Protein AF-A0AAD3DAV4-F1 (afdb_monomer)

Radius of gyration: 18.19 Å; Cα contacts (8 Å, |Δi|>4): 433; chains: 1; bounding box: 49×40×43 Å

InterPro domains:
  IPR039633 Plastid-lipid-associated protein [PTHR31906] (8-216)

Sequence (227 aa):
MDEFTSYKEELLQTIQSSKPSLNTVTSLVNQLEQQAELVGVGQASSSSGLLNGTWECIYAPQDLTRCSPFFWAFARAVDQSKEIYDITDSIPAPLKEIGPALQDIDLEKKTLVSKVKVATFGLATRCDILREEGLDRLRLKVSSTKPEESTVLKKLGPLGDLLDEQILKPFPSGEALEQVREGSSEVIMCTTFCDESLRISRNADAFNEVFVWVRKDFGENSMSMEF

Structure (mmCIF, N/CA/C/O backbone):
data_AF-A0AAD3DAV4-F1
#
_entry.id   AF-A0AAD3DAV4-F1
#
loop_
_atom_site.group_PDB
_atom_site.id
_atom_site.type_symbol
_atom_site.label_atom_id
_atom_site.label_alt_id
_atom_site.label_comp_id
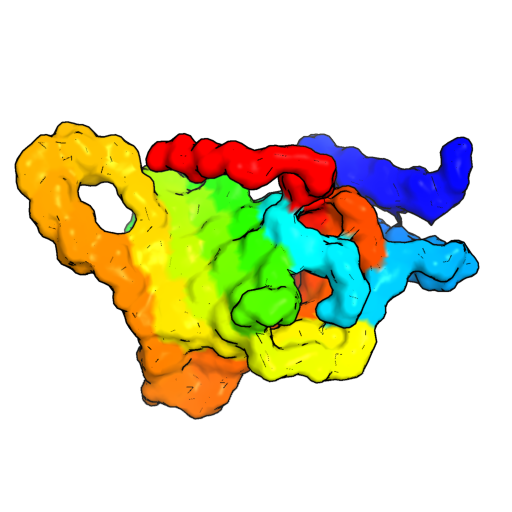_atom_site.label_asym_id
_atom_site.label_entity_id
_atom_site.label_seq_id
_atom_site.pdbx_PDB_ins_code
_atom_site.Cartn_x
_atom_site.Cartn_y
_atom_site.Cartn_z
_atom_site.occupancy
_atom_site.B_iso_or_equiv
_atom_site.auth_seq_id
_atom_site.auth_comp_id
_atom_site.auth_asym_id
_atom_site.auth_atom_id
_atom_site.pdbx_PDB_model_num
ATOM 1 N N . MET A 1 1 ? -17.049 8.010 24.482 1.00 56.09 1 MET A N 1
ATOM 2 C CA . MET A 1 1 ? -16.210 7.469 23.403 1.00 56.09 1 MET A CA 1
ATOM 3 C C . MET A 1 1 ? -16.846 6.151 23.029 1.00 56.09 1 MET A C 1
ATOM 5 O O . MET A 1 1 ? -17.095 5.368 23.940 1.00 56.09 1 MET A O 1
ATOM 9 N N . ASP A 1 2 ? -17.280 5.988 21.781 1.00 81.06 2 ASP A N 1
ATOM 10 C CA . ASP A 1 2 ? -17.808 4.692 21.356 1.00 81.06 2 ASP A CA 1
ATOM 11 C C . ASP A 1 2 ? -16.670 3.656 21.316 1.00 81.06 2 ASP A C 1
ATOM 13 O O . ASP A 1 2 ? -15.489 3.999 21.225 1.00 81.06 2 ASP A O 1
ATOM 17 N N . GLU A 1 3 ? -17.028 2.387 21.493 1.00 82.81 3 GLU A N 1
ATOM 18 C CA . GLU A 1 3 ? -16.082 1.270 21.597 1.00 82.81 3 GLU A CA 1
ATOM 19 C C . GLU A 1 3 ? -15.222 1.137 20.326 1.00 82.81 3 GLU A C 1
ATOM 21 O O . GLU A 1 3 ? -14.020 0.900 20.407 1.00 82.81 3 GLU A O 1
ATOM 26 N N . PHE A 1 4 ? -15.807 1.422 19.159 1.00 84.69 4 PHE A N 1
ATOM 27 C CA . PHE A 1 4 ? -15.121 1.476 17.867 1.00 84.69 4 PHE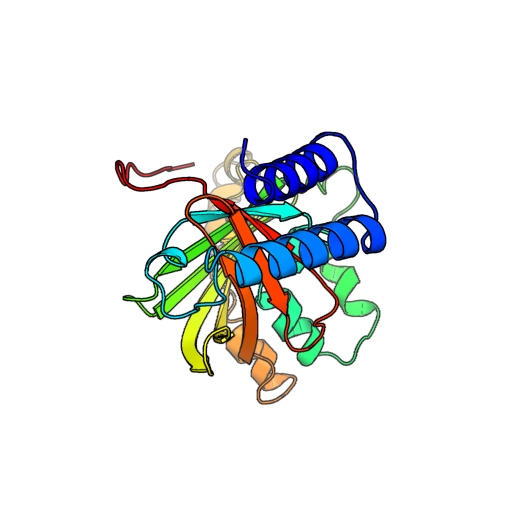 A CA 1
ATOM 28 C C . PHE A 1 4 ? -13.969 2.499 17.834 1.00 84.69 4 PHE A C 1
ATOM 30 O O . PHE A 1 4 ? -12.852 2.162 17.433 1.00 84.69 4 PHE A O 1
ATOM 37 N N . THR A 1 5 ? -14.206 3.731 18.296 1.00 87.50 5 THR A N 1
ATOM 38 C CA . THR A 1 5 ? -13.180 4.784 18.351 1.00 87.50 5 THR A CA 1
ATOM 39 C C . THR A 1 5 ? -12.018 4.367 19.249 1.00 87.50 5 THR A C 1
ATOM 41 O O . THR A 1 5 ? -10.864 4.602 18.895 1.00 87.50 5 THR A O 1
ATOM 44 N N . SER A 1 6 ? -12.298 3.666 20.353 1.00 91.56 6 SER A N 1
ATOM 45 C CA . SER A 1 6 ? -11.259 3.161 21.258 1.00 91.56 6 SER A CA 1
ATOM 46 C C . SER A 1 6 ? -10.299 2.190 20.560 1.00 91.56 6 SER A C 1
ATOM 48 O O . SER A 1 6 ? -9.089 2.319 20.726 1.00 91.56 6 SER A O 1
ATOM 50 N N . TYR A 1 7 ? -10.800 1.251 19.748 1.00 92.81 7 TYR A N 1
ATOM 51 C CA . TYR A 1 7 ? -9.943 0.304 19.016 1.00 92.81 7 TYR A CA 1
ATOM 52 C C . TYR A 1 7 ? -9.076 0.991 17.959 1.00 92.81 7 TYR A C 1
ATOM 54 O O . TYR A 1 7 ? -7.910 0.638 17.763 1.00 92.81 7 TYR A O 1
ATOM 62 N N . LYS A 1 8 ? -9.633 1.999 17.281 1.00 93.19 8 LYS A N 1
ATOM 63 C CA . LYS A 1 8 ? -8.898 2.812 16.310 1.00 93.19 8 LYS A CA 1
ATOM 64 C C . LYS A 1 8 ? -7.777 3.605 16.982 1.00 93.19 8 LYS A C 1
ATOM 66 O O . LYS A 1 8 ? -6.647 3.596 16.494 1.00 93.19 8 LYS A O 1
ATOM 71 N N . GLU A 1 9 ? -8.075 4.266 18.097 1.00 93.94 9 GLU A N 1
ATOM 72 C CA . GLU A 1 9 ? -7.089 5.013 18.883 1.00 93.94 9 GLU A CA 1
ATOM 73 C C . GLU A 1 9 ? -5.997 4.091 19.438 1.00 93.94 9 GLU A C 1
ATOM 75 O O . GLU A 1 9 ? -4.817 4.414 19.309 1.00 93.94 9 GLU A O 1
ATOM 80 N N . GLU A 1 10 ? -6.357 2.915 19.960 1.00 95.25 10 GLU A N 1
ATOM 81 C CA . GLU A 1 10 ? -5.403 1.923 20.465 1.00 95.25 10 GLU A CA 1
ATOM 82 C C . GLU A 1 10 ? -4.446 1.432 19.369 1.00 95.25 10 GLU A C 1
ATOM 84 O O . GLU A 1 10 ? -3.229 1.377 19.584 1.00 95.25 10 GLU A O 1
ATOM 89 N N . LEU A 1 11 ? -4.961 1.127 18.171 1.00 95.69 11 LEU A N 1
ATOM 90 C CA . LEU A 1 11 ? -4.143 0.741 17.019 1.00 95.69 11 LEU A CA 1
ATOM 91 C C . LEU A 1 11 ? -3.143 1.844 16.648 1.00 95.69 11 LEU A C 1
ATOM 93 O O . LEU A 1 11 ? -1.943 1.580 16.523 1.00 95.69 11 LEU A O 1
ATOM 97 N N . LEU A 1 12 ? -3.624 3.080 16.494 1.00 95.12 12 LEU A N 1
ATOM 98 C CA . LEU A 1 12 ? -2.789 4.222 16.120 1.00 95.12 12 LEU A CA 1
ATOM 99 C C . LEU A 1 12 ? -1.737 4.523 17.189 1.00 95.12 12 LEU A C 1
ATOM 101 O O . LEU A 1 12 ? -0.558 4.677 16.865 1.00 95.12 12 LEU A O 1
ATOM 105 N N . GLN A 1 13 ? -2.135 4.543 18.461 1.00 94.44 13 GLN A N 1
ATOM 106 C CA . GLN A 1 13 ? -1.231 4.786 19.578 1.00 94.44 13 GLN A CA 1
ATOM 107 C C . GLN A 1 13 ? -0.152 3.703 19.665 1.00 94.44 13 GLN A C 1
ATOM 109 O O . GLN A 1 13 ? 1.020 4.024 19.876 1.00 94.44 13 GLN A O 1
ATOM 114 N N . THR A 1 14 ? -0.513 2.435 19.455 1.00 95.00 14 THR A N 1
ATOM 115 C CA . THR A 1 14 ? 0.429 1.308 19.475 1.00 95.00 14 THR A CA 1
ATOM 116 C C . THR A 1 14 ? 1.489 1.433 18.379 1.00 95.00 14 THR A C 1
ATOM 118 O O . THR A 1 14 ? 2.679 1.243 18.652 1.00 95.00 14 THR A O 1
ATOM 121 N N . ILE A 1 15 ? 1.072 1.791 17.157 1.00 94.12 15 ILE A N 1
ATOM 122 C CA . ILE A 1 15 ? 1.966 1.994 16.006 1.00 94.12 15 ILE A CA 1
ATOM 123 C C . ILE A 1 15 ? 2.867 3.220 16.199 1.00 94.12 15 ILE A C 1
ATOM 125 O O . ILE A 1 15 ? 4.033 3.186 15.826 1.00 94.12 15 ILE A O 1
ATOM 129 N N . GLN A 1 16 ? 2.354 4.304 16.783 1.00 89.88 16 GLN A N 1
ATOM 130 C CA . GLN A 1 16 ? 3.125 5.537 16.979 1.00 89.88 16 GLN A CA 1
ATOM 131 C C . GLN A 1 16 ? 4.108 5.451 18.152 1.00 89.88 16 GLN A C 1
ATOM 133 O O . GLN A 1 16 ? 5.188 6.036 18.101 1.00 89.88 16 GLN A O 1
ATOM 138 N N . SER A 1 17 ? 3.743 4.734 19.217 1.00 87.38 17 SER A N 1
ATOM 139 C CA . SER A 1 17 ? 4.532 4.685 20.456 1.00 87.38 17 SER A CA 1
ATOM 140 C C . SER A 1 17 ? 5.650 3.640 20.418 1.00 87.38 17 SER A C 1
ATOM 142 O O . SER A 1 17 ? 6.562 3.677 21.242 1.00 87.38 17 SER A O 1
ATOM 144 N N . SER A 1 18 ? 5.575 2.672 19.503 1.00 84.56 18 SER A N 1
ATOM 145 C CA . SER A 1 18 ? 6.503 1.542 19.436 1.00 84.56 18 SER A CA 1
ATOM 146 C C . SER A 1 18 ? 6.656 1.031 18.002 1.00 84.56 18 SER A C 1
ATOM 148 O O . SER A 1 18 ? 5.920 1.442 17.117 1.00 84.56 18 SER A O 1
ATOM 150 N N . LYS A 1 19 ? 7.590 0.105 17.754 1.00 85.44 19 LYS A N 1
ATOM 151 C CA . LYS A 1 19 ? 7.609 -0.696 16.519 1.00 85.44 19 LYS A CA 1
ATOM 152 C C . LYS A 1 19 ? 6.949 -2.052 16.817 1.00 85.44 19 LYS A C 1
ATOM 154 O O . LYS A 1 19 ? 7.670 -2.995 17.156 1.00 85.44 19 LYS A O 1
ATOM 159 N N . PRO A 1 20 ? 5.604 -2.155 16.793 1.00 91.31 20 PRO A N 1
ATOM 160 C CA . PRO A 1 20 ? 4.904 -3.359 17.224 1.00 91.31 20 PRO A CA 1
ATOM 161 C C . PRO A 1 20 ? 5.168 -4.541 16.287 1.00 91.31 20 PRO A C 1
ATOM 163 O O . PRO A 1 20 ? 5.454 -4.383 15.099 1.00 91.31 20 PRO A O 1
ATOM 166 N N . SER A 1 21 ? 5.039 -5.752 16.831 1.00 92.44 21 SER A N 1
ATOM 167 C CA . SER A 1 21 ? 5.138 -6.981 16.040 1.00 92.44 21 SER A CA 1
ATOM 168 C C . SER A 1 21 ? 3.948 -7.138 15.086 1.00 92.44 21 SER A C 1
ATOM 170 O O . SER A 1 21 ? 2.857 -6.633 15.363 1.00 92.44 21 SER A O 1
ATOM 172 N N . LEU A 1 22 ? 4.129 -7.909 14.007 1.00 91.31 22 LEU A N 1
ATOM 173 C CA . LEU A 1 22 ? 3.041 -8.270 13.088 1.00 91.31 22 LEU A CA 1
ATOM 174 C C . LEU A 1 22 ? 1.849 -8.895 13.812 1.00 91.31 22 LEU A C 1
ATOM 176 O O . LEU A 1 22 ? 0.711 -8.526 13.540 1.00 91.31 22 LEU A O 1
ATOM 180 N N . ASN A 1 23 ? 2.094 -9.786 14.773 1.00 93.81 23 ASN A N 1
ATOM 181 C CA . ASN A 1 23 ? 1.024 -10.444 15.524 1.00 93.81 23 ASN A CA 1
ATOM 182 C C . ASN A 1 23 ? 0.207 -9.440 16.347 1.00 93.81 23 ASN A C 1
ATOM 184 O O . ASN A 1 23 ? -1.017 -9.531 16.384 1.00 93.81 23 ASN A O 1
ATOM 188 N N . THR A 1 24 ? 0.878 -8.467 16.972 1.00 95.06 24 THR A N 1
ATOM 189 C CA . THR A 1 24 ? 0.220 -7.405 17.745 1.00 95.06 24 THR A CA 1
ATOM 190 C C . THR A 1 24 ? -0.680 -6.562 16.848 1.00 95.06 24 THR A C 1
ATOM 192 O O . THR A 1 24 ? -1.864 -6.417 17.139 1.00 95.06 24 THR A O 1
ATOM 195 N N . VAL A 1 25 ? -0.147 -6.058 15.729 1.00 96.00 25 VAL A N 1
ATOM 196 C CA . VAL A 1 25 ? -0.923 -5.216 14.805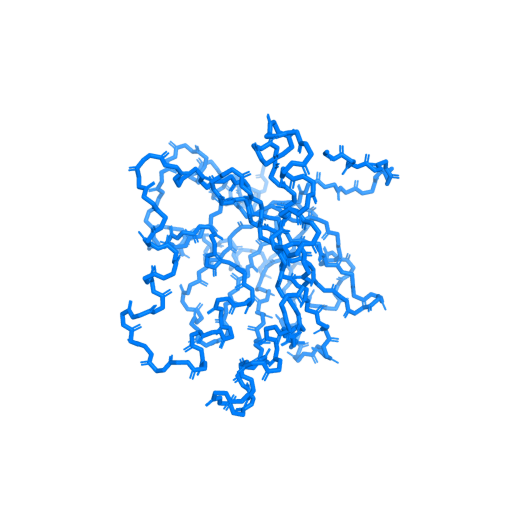 1.00 96.00 25 VAL A CA 1
ATOM 197 C C . VAL A 1 25 ? -2.059 -5.999 14.162 1.00 96.00 25 VAL A C 1
ATOM 199 O O . VAL A 1 25 ? -3.175 -5.501 14.105 1.00 96.00 25 VAL A O 1
ATOM 202 N N . THR A 1 26 ? -1.815 -7.243 13.751 1.00 95.19 26 THR A N 1
ATOM 203 C CA . THR A 1 26 ? -2.853 -8.110 13.173 1.00 95.19 26 THR A CA 1
ATOM 204 C C . THR A 1 26 ? -3.990 -8.346 14.164 1.00 95.19 26 THR A C 1
ATOM 206 O O . THR A 1 26 ? -5.153 -8.273 13.784 1.00 95.19 26 THR A O 1
ATOM 209 N N . SER A 1 27 ? -3.679 -8.580 15.444 1.00 95.94 27 SER A N 1
ATOM 210 C CA . SER A 1 27 ? -4.705 -8.739 16.478 1.00 95.94 27 SER A CA 1
ATOM 211 C C . SER A 1 27 ? -5.560 -7.480 16.636 1.00 95.94 27 SER A C 1
ATOM 213 O O . SER A 1 27 ? -6.781 -7.588 16.688 1.00 95.94 27 SER A O 1
ATOM 215 N N . LEU A 1 28 ? -4.935 -6.300 16.693 1.00 96.38 28 LEU A N 1
ATOM 216 C CA . LEU A 1 28 ? -5.643 -5.023 16.832 1.00 96.38 28 LEU A CA 1
ATOM 217 C C . LEU A 1 28 ? -6.486 -4.697 15.593 1.00 96.38 28 LEU A C 1
ATOM 219 O O . LEU A 1 28 ? -7.631 -4.278 15.716 1.00 96.38 28 LEU A O 1
ATOM 223 N N . VAL A 1 29 ? -5.952 -4.951 14.397 1.00 95.56 29 VAL A N 1
ATOM 224 C CA . VAL A 1 29 ? -6.677 -4.777 13.132 1.00 95.56 29 VAL A CA 1
ATOM 225 C C . VAL A 1 29 ? -7.886 -5.704 13.059 1.00 95.56 29 VAL A C 1
ATOM 227 O O . VAL A 1 29 ? -8.966 -5.243 12.712 1.00 95.56 29 VAL A O 1
ATOM 230 N N . ASN A 1 30 ? -7.749 -6.972 13.450 1.00 94.88 30 ASN A N 1
ATOM 231 C CA . ASN A 1 30 ? -8.877 -7.903 13.462 1.00 94.88 30 ASN A CA 1
ATOM 232 C C . ASN A 1 30 ? -9.977 -7.459 14.441 1.00 94.88 30 ASN A C 1
ATOM 234 O O . ASN A 1 30 ? -11.157 -7.599 14.135 1.00 94.88 30 ASN A O 1
ATOM 238 N N . GLN A 1 31 ? -9.608 -6.922 15.610 1.00 94.44 31 GLN A N 1
ATOM 239 C CA . GLN A 1 31 ? -10.576 -6.380 16.571 1.00 94.44 31 GLN A CA 1
ATOM 240 C C . GLN A 1 31 ? -11.287 -5.145 16.009 1.00 94.44 31 GLN A C 1
ATOM 242 O O . GLN A 1 31 ? -12.512 -5.065 16.079 1.00 94.44 31 GLN A O 1
ATOM 247 N N . LEU A 1 32 ? -10.537 -4.226 15.394 1.00 93.88 32 LEU A N 1
ATOM 248 C CA . LEU A 1 32 ? -11.095 -3.055 14.721 1.00 93.88 32 LEU A CA 1
ATOM 249 C C . LEU A 1 32 ? -12.075 -3.457 13.611 1.00 93.88 32 LEU A C 1
ATOM 251 O O . LEU A 1 32 ? -13.186 -2.941 13.576 1.00 93.88 32 LEU A O 1
ATOM 255 N N . GLU A 1 33 ? -11.682 -4.378 12.729 1.00 92.69 33 GLU A N 1
ATOM 256 C CA . GLU A 1 33 ? -12.504 -4.858 11.610 1.00 92.69 33 GLU A CA 1
ATOM 257 C C . GLU A 1 33 ? -13.802 -5.515 12.104 1.00 92.69 33 GLU A C 1
ATOM 259 O O . GLU A 1 33 ? -14.878 -5.192 11.602 1.00 92.69 33 GLU A O 1
ATOM 264 N N . GLN A 1 34 ? -13.729 -6.359 13.140 1.00 92.38 34 GLN A N 1
ATOM 265 C CA . GLN A 1 34 ? -14.911 -6.983 13.748 1.00 92.38 34 GLN A CA 1
ATOM 266 C C . GLN A 1 34 ? -15.870 -5.947 14.339 1.00 92.38 34 GLN A C 1
ATOM 268 O O . GLN A 1 34 ? -17.080 -6.031 14.142 1.00 92.38 34 GLN A O 1
ATOM 273 N N . GLN A 1 35 ? -15.349 -4.954 15.058 1.00 91.50 35 GLN A N 1
ATOM 274 C CA . GLN A 1 35 ? -16.190 -3.919 15.657 1.00 91.50 35 GLN A CA 1
ATOM 275 C C . GLN A 1 35 ? -16.795 -2.999 14.603 1.00 91.50 35 GLN A C 1
ATOM 277 O O . GLN A 1 35 ? -17.980 -2.682 14.679 1.00 91.50 35 GLN A O 1
ATOM 282 N N . ALA A 1 36 ? -16.013 -2.624 13.592 1.00 89.25 36 ALA A N 1
ATOM 283 C CA . ALA A 1 36 ? -16.473 -1.850 12.448 1.00 89.25 36 ALA A CA 1
ATOM 284 C C . ALA A 1 36 ? -17.642 -2.542 11.729 1.00 89.25 36 ALA A C 1
ATOM 286 O O . ALA A 1 36 ? -18.631 -1.889 11.397 1.00 89.25 36 ALA A O 1
ATOM 287 N N . GLU A 1 37 ? -17.568 -3.865 11.554 1.00 88.94 37 GLU A N 1
ATOM 288 C CA . GLU A 1 37 ? -18.655 -4.686 11.011 1.00 88.94 37 GLU A CA 1
ATOM 289 C C . GLU A 1 37 ? -19.918 -4.638 11.877 1.00 88.94 37 GLU A C 1
ATOM 291 O O . GLU A 1 37 ? -21.006 -4.396 11.353 1.00 88.94 37 GLU A O 1
ATOM 296 N N . LEU A 1 38 ? -19.788 -4.772 13.200 1.00 89.06 38 LEU A N 1
ATOM 297 C CA . LEU A 1 38 ? -20.927 -4.714 14.125 1.00 89.06 38 LEU A CA 1
ATOM 298 C C . LEU A 1 38 ? -21.662 -3.368 14.093 1.00 89.06 38 LEU A C 1
ATOM 300 O O . LEU A 1 38 ? -22.886 -3.338 14.238 1.00 89.06 38 LEU A O 1
ATOM 304 N N . VAL A 1 39 ? -20.934 -2.263 13.905 1.00 87.62 39 VAL A N 1
ATOM 305 C CA . VAL A 1 39 ? -21.515 -0.910 13.860 1.00 87.62 39 VAL A CA 1
ATOM 306 C C . VAL A 1 39 ? -21.793 -0.404 12.439 1.00 87.62 39 VAL A C 1
ATOM 308 O O . VAL A 1 39 ? -22.296 0.707 12.276 1.00 87.62 39 VAL A O 1
ATOM 311 N N . GLY A 1 40 ? -21.488 -1.197 11.406 1.00 83.88 40 GLY A N 1
ATOM 312 C CA . GLY A 1 40 ? -21.687 -0.836 9.998 1.00 83.88 40 GLY A CA 1
ATOM 313 C C . GLY A 1 40 ? -20.789 0.303 9.496 1.00 83.88 40 GLY A C 1
ATOM 314 O O . GLY A 1 40 ? -21.148 0.991 8.542 1.00 83.88 40 GLY A O 1
ATOM 315 N N . VAL A 1 41 ? -19.634 0.523 10.129 1.00 82.94 41 VAL A N 1
ATOM 316 C CA . VAL A 1 41 ? -18.664 1.577 9.782 1.00 82.94 41 VAL A CA 1
ATOM 317 C C . VAL A 1 41 ? -17.491 0.973 9.016 1.00 82.94 41 VAL A C 1
ATOM 319 O O . VAL A 1 41 ? -17.218 -0.220 9.122 1.00 82.94 41 VAL A O 1
ATOM 322 N N . GLY A 1 42 ? -16.803 1.798 8.221 1.00 71.38 42 GLY A N 1
ATOM 323 C CA . GLY A 1 42 ? -15.477 1.477 7.687 1.00 71.38 42 GLY A CA 1
ATOM 324 C C . GLY A 1 42 ? -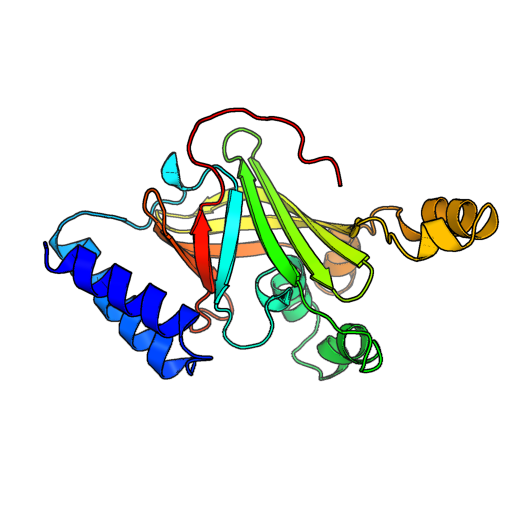15.425 0.245 6.786 1.00 71.38 42 GLY A C 1
ATOM 325 O O . GLY A 1 42 ? -14.367 -0.366 6.656 1.00 71.38 42 GLY A O 1
ATOM 326 N N . GLN A 1 43 ? -16.568 -0.138 6.210 1.00 67.94 43 GLN A N 1
ATOM 327 C CA . GLN A 1 43 ? -16.726 -1.367 5.444 1.00 67.94 43 GLN A CA 1
ATOM 328 C C . GLN A 1 43 ? -15.746 -1.427 4.273 1.00 67.94 43 GLN A C 1
ATOM 330 O O . GLN A 1 43 ? -15.429 -0.415 3.644 1.00 67.94 43 GLN A O 1
ATOM 335 N N . ALA A 1 44 ? -15.302 -2.642 3.967 1.00 65.12 44 ALA A N 1
ATOM 336 C CA . ALA A 1 44 ? -14.459 -2.940 2.826 1.00 65.12 44 ALA A CA 1
ATOM 337 C C . ALA A 1 44 ? -15.152 -2.477 1.533 1.00 65.12 44 ALA A C 1
ATOM 339 O O . ALA A 1 44 ? -16.125 -3.082 1.082 1.00 65.12 44 ALA A O 1
ATOM 340 N N . SER A 1 45 ? -14.716 -1.346 0.980 1.00 64.81 45 SER A N 1
ATOM 341 C CA . SER A 1 45 ? -15.338 -0.784 -0.212 1.00 64.81 45 SER A CA 1
ATOM 342 C C . SER A 1 45 ? -14.301 -0.120 -1.105 1.00 64.81 45 SER A C 1
ATOM 344 O O . SER A 1 45 ? -14.017 1.074 -1.001 1.00 64.81 45 SER A O 1
ATOM 346 N N . SER A 1 46 ? -13.772 -0.918 -2.029 1.00 63.72 46 SER A N 1
ATOM 347 C CA . SER A 1 46 ? -12.985 -0.476 -3.183 1.00 63.72 46 SER A CA 1
ATOM 348 C C . SER A 1 46 ? -13.754 0.452 -4.123 1.00 63.72 46 SER A C 1
ATOM 350 O O . SER A 1 46 ? -13.132 1.143 -4.920 1.00 63.72 46 SER A O 1
ATOM 352 N N . SER A 1 47 ? -15.082 0.483 -3.991 1.00 63.88 47 SER A N 1
ATOM 353 C CA . SER A 1 47 ? -16.006 1.333 -4.739 1.00 63.88 47 SER A CA 1
ATOM 354 C C . SER A 1 47 ? -16.447 2.585 -3.968 1.00 63.88 47 SER A C 1
ATOM 356 O O . SER A 1 47 ? -17.180 3.416 -4.504 1.00 63.88 47 SER A O 1
ATOM 358 N N . SER A 1 48 ? -16.095 2.711 -2.682 1.00 67.88 48 SER A N 1
ATOM 359 C CA . SER A 1 48 ? -16.479 3.882 -1.892 1.00 67.88 48 SER A CA 1
ATOM 360 C C . SER A 1 48 ? -15.609 5.074 -2.272 1.00 67.88 48 SER A C 1
ATOM 362 O O . SER A 1 48 ? -14.395 4.953 -2.439 1.00 67.88 48 SER A O 1
ATOM 364 N N . GLY A 1 49 ? -16.211 6.266 -2.316 1.00 76.44 49 GLY A N 1
ATOM 365 C CA . GLY A 1 49 ? -15.466 7.519 -2.487 1.00 76.44 49 GLY A CA 1
ATOM 366 C C . GLY A 1 49 ? -14.434 7.778 -1.381 1.00 76.44 49 GLY A C 1
ATOM 367 O O . GLY A 1 49 ? -13.604 8.670 -1.524 1.00 76.44 49 GLY A O 1
ATOM 368 N N . LEU A 1 50 ? -14.446 6.985 -0.302 1.00 87.62 50 LEU A N 1
ATOM 369 C CA . LEU A 1 50 ? -13.452 7.044 0.762 1.00 87.62 50 LEU A CA 1
ATOM 370 C C . LEU A 1 50 ? -12.085 6.554 0.283 1.00 87.62 50 LEU A C 1
ATOM 372 O O . LEU A 1 50 ? -11.082 7.059 0.761 1.00 87.62 50 LEU A O 1
ATOM 376 N N . LEU A 1 51 ? -11.978 5.628 -0.669 1.00 90.00 51 LEU A N 1
ATOM 377 C CA . LEU A 1 51 ? -10.653 5.133 -1.054 1.00 90.00 51 LEU A CA 1
ATOM 378 C C . LEU A 1 51 ? -9.818 6.182 -1.818 1.00 90.00 51 LEU A C 1
ATOM 380 O O . LEU A 1 51 ? -8.588 6.160 -1.724 1.00 90.00 51 LEU A O 1
ATOM 384 N N . ASN A 1 52 ? -10.476 7.121 -2.509 1.00 91.88 52 ASN A N 1
ATOM 385 C CA . ASN A 1 52 ? -9.830 8.218 -3.233 1.00 91.88 52 ASN A CA 1
ATOM 386 C C . ASN A 1 52 ? -9.018 9.133 -2.310 1.00 91.88 52 ASN A C 1
ATOM 388 O O . ASN A 1 52 ? -9.456 9.465 -1.207 1.00 91.88 52 ASN A O 1
ATOM 392 N N . GLY A 1 53 ? -7.872 9.602 -2.803 1.00 92.62 53 GLY A N 1
ATOM 393 C CA . GLY A 1 53 ? -7.006 10.581 -2.153 1.00 92.62 53 GLY A CA 1
ATOM 394 C C . GLY A 1 53 ? -5.654 10.025 -1.705 1.00 92.62 53 GLY A C 1
ATOM 395 O O . GLY A 1 53 ? -5.254 8.914 -2.063 1.00 92.62 53 GLY A O 1
ATOM 396 N N . THR A 1 54 ? -4.953 10.829 -0.902 1.00 94.81 54 THR A N 1
ATOM 397 C CA . THR A 1 54 ? -3.580 10.555 -0.467 1.00 94.81 54 THR A CA 1
ATOM 398 C C . THR A 1 54 ? -3.539 9.873 0.895 1.00 94.81 54 THR A C 1
ATOM 400 O O . THR A 1 54 ? -4.042 10.389 1.898 1.00 94.81 54 THR A O 1
ATOM 403 N N . TRP A 1 55 ? -2.849 8.740 0.937 1.00 95.25 55 TRP A N 1
ATOM 404 C CA . TRP A 1 55 ? -2.667 7.888 2.103 1.00 95.25 55 TRP A CA 1
ATOM 405 C C . TRP A 1 55 ? -1.188 7.745 2.448 1.00 95.25 55 TRP A C 1
ATOM 407 O O . TRP A 1 55 ? -0.371 7.490 1.571 1.00 95.25 55 TRP A O 1
ATOM 417 N N . GLU A 1 56 ? -0.834 7.845 3.723 1.00 95.25 56 GLU A N 1
ATOM 418 C CA . GLU A 1 56 ? 0.503 7.572 4.249 1.00 95.25 56 GLU A CA 1
ATOM 419 C C . GLU A 1 56 ? 0.518 6.246 5.006 1.00 95.25 56 GLU A C 1
ATOM 421 O O . GLU A 1 56 ? -0.290 6.028 5.904 1.00 95.25 56 GLU A O 1
ATOM 426 N N . CYS A 1 57 ? 1.450 5.364 4.660 1.00 95.00 57 CYS A N 1
ATOM 427 C CA . CYS A 1 57 ? 1.667 4.105 5.356 1.00 95.00 57 CYS A CA 1
ATOM 428 C C . CYS A 1 57 ? 2.370 4.379 6.686 1.00 95.00 57 CYS A C 1
ATOM 430 O O . CYS A 1 57 ? 3.526 4.806 6.706 1.00 95.00 57 CYS A O 1
ATOM 432 N N . ILE A 1 58 ? 1.682 4.102 7.789 1.00 94.06 58 ILE A N 1
ATOM 433 C CA . ILE A 1 58 ? 2.236 4.222 9.144 1.00 94.06 58 ILE A CA 1
ATOM 434 C C . ILE A 1 58 ? 2.727 2.879 9.683 1.00 94.06 58 ILE A C 1
ATOM 436 O O . ILE A 1 58 ? 3.480 2.842 10.652 1.00 94.06 58 ILE A O 1
ATOM 440 N N . TYR A 1 59 ? 2.327 1.772 9.052 1.00 94.31 59 TYR A N 1
ATOM 441 C CA . TYR A 1 59 ? 2.787 0.441 9.414 1.00 94.31 59 TYR A CA 1
ATOM 442 C C . TYR A 1 59 ? 2.878 -0.486 8.204 1.00 94.31 59 TYR A C 1
ATOM 444 O O . TYR A 1 59 ? 1.921 -0.631 7.441 1.00 94.31 59 TYR A O 1
ATOM 452 N N . ALA A 1 60 ? 4.007 -1.188 8.112 1.00 91.44 60 ALA A N 1
ATOM 453 C CA . ALA A 1 60 ? 4.210 -2.343 7.251 1.00 91.44 60 ALA A CA 1
ATOM 454 C C . ALA A 1 60 ? 4.878 -3.468 8.068 1.00 91.44 60 ALA A C 1
ATOM 456 O O . ALA A 1 60 ? 5.674 -3.165 8.961 1.00 91.44 60 ALA A O 1
ATOM 457 N N . PRO A 1 61 ? 4.634 -4.756 7.754 1.00 86.25 61 PRO A N 1
ATOM 458 C CA . PRO A 1 61 ? 5.182 -5.880 8.525 1.00 86.25 61 PRO A CA 1
ATOM 459 C C . PRO A 1 61 ? 6.714 -5.941 8.544 1.00 86.25 61 PRO A C 1
ATOM 461 O O . PRO A 1 61 ? 7.313 -6.485 9.470 1.00 86.25 61 PRO A O 1
ATOM 464 N N . GLN A 1 62 ? 7.343 -5.406 7.498 1.00 81.69 62 GLN A N 1
ATOM 465 C CA . GLN A 1 62 ? 8.783 -5.455 7.279 1.00 81.69 62 GLN A CA 1
ATOM 466 C C . GLN A 1 62 ? 9.330 -4.029 7.094 1.00 81.69 62 GLN A C 1
ATOM 468 O O . GLN A 1 62 ? 9.597 -3.315 8.061 1.00 81.69 62 GLN A O 1
ATOM 473 N N . ASP A 1 63 ? 9.478 -3.619 5.838 1.00 81.88 63 ASP A N 1
ATOM 474 C CA . ASP A 1 63 ? 9.993 -2.334 5.386 1.00 81.88 63 ASP A CA 1
ATOM 475 C C . ASP A 1 63 ? 8.867 -1.587 4.661 1.00 81.88 63 ASP A C 1
ATOM 477 O O . ASP A 1 63 ? 8.085 -2.211 3.940 1.00 81.88 63 ASP A O 1
ATOM 481 N N . LEU A 1 64 ? 8.771 -0.265 4.837 1.00 83.19 64 LEU A N 1
ATOM 482 C CA . LEU A 1 64 ? 7.727 0.541 4.192 1.00 83.19 64 LEU A CA 1
ATOM 483 C C . LEU A 1 64 ? 7.788 0.454 2.662 1.00 83.19 64 LEU A C 1
ATOM 485 O O . LEU A 1 64 ? 6.763 0.571 2.007 1.00 83.19 64 LEU A O 1
ATOM 489 N N . THR A 1 65 ? 8.944 0.160 2.069 1.00 79.38 65 THR A N 1
ATOM 490 C CA . THR A 1 65 ? 9.049 -0.113 0.626 1.00 79.38 65 THR A CA 1
ATOM 491 C C . THR A 1 65 ? 8.152 -1.267 0.175 1.00 79.38 65 THR A C 1
ATOM 493 O O . THR A 1 65 ? 7.602 -1.216 -0.924 1.00 79.38 65 THR A O 1
ATOM 496 N N . ARG A 1 66 ? 7.914 -2.269 1.033 1.00 83.38 66 ARG A N 1
ATOM 497 C CA . ARG A 1 66 ? 7.114 -3.467 0.720 1.00 83.38 66 ARG A CA 1
ATOM 498 C C . ARG A 1 66 ? 5.617 -3.195 0.583 1.00 83.38 66 ARG A C 1
ATOM 500 O O . ARG A 1 66 ? 4.897 -4.079 0.135 1.00 83.38 66 ARG A O 1
ATOM 507 N N . CYS A 1 67 ? 5.139 -1.996 0.917 1.00 88.00 67 CYS A N 1
ATOM 508 C CA . CYS A 1 67 ? 3.748 -1.616 0.669 1.00 88.00 67 CYS A CA 1
ATOM 509 C C . CYS A 1 67 ? 3.487 -1.177 -0.786 1.00 88.00 67 CYS A C 1
ATOM 511 O O . CYS A 1 67 ? 2.341 -0.910 -1.144 1.00 88.00 67 CYS A O 1
ATOM 513 N N . SER A 1 68 ? 4.528 -1.048 -1.621 1.00 90.06 68 SER A N 1
ATOM 514 C CA . SER A 1 68 ? 4.366 -0.673 -3.029 1.00 90.06 68 SER A CA 1
ATOM 515 C C . SER A 1 68 ? 3.930 -1.873 -3.888 1.00 90.06 68 SER A C 1
ATOM 517 O O . SER A 1 68 ? 4.579 -2.925 -3.832 1.00 90.06 68 SER A O 1
ATOM 519 N N . PRO A 1 69 ? 2.922 -1.704 -4.770 1.00 93.00 69 PRO A N 1
ATOM 520 C CA . PRO A 1 69 ? 2.503 -2.725 -5.733 1.00 93.00 69 PRO A CA 1
ATOM 521 C C . PRO A 1 69 ? 3.630 -3.256 -6.627 1.00 93.00 69 PRO A C 1
ATOM 523 O O . PRO A 1 69 ? 3.568 -4.403 -7.061 1.00 93.00 69 PRO A O 1
ATOM 526 N N . PHE A 1 70 ? 4.684 -2.464 -6.872 1.00 89.56 70 PHE A N 1
ATOM 527 C CA . PHE A 1 70 ? 5.863 -2.932 -7.607 1.00 89.56 70 PHE A CA 1
ATOM 528 C C . PHE A 1 70 ? 6.513 -4.133 -6.923 1.00 89.56 70 PHE A C 1
ATOM 530 O O . PHE A 1 70 ? 6.822 -5.111 -7.592 1.00 89.56 70 PHE A O 1
ATOM 537 N N . PHE A 1 71 ? 6.699 -4.094 -5.601 1.00 87.50 71 PHE A N 1
ATOM 538 C CA . PHE A 1 71 ? 7.336 -5.204 -4.891 1.00 87.50 71 PHE A CA 1
ATOM 539 C C . PHE A 1 71 ? 6.430 -6.429 -4.804 1.00 87.50 71 PHE A C 1
ATOM 541 O O . PHE A 1 71 ? 6.938 -7.546 -4.831 1.00 87.50 71 PHE A O 1
ATOM 548 N N . TRP A 1 72 ? 5.108 -6.240 -4.757 1.00 91.19 72 TRP A N 1
ATOM 549 C CA . TRP A 1 72 ? 4.156 -7.349 -4.856 1.00 91.19 72 TRP A CA 1
ATOM 550 C C . TRP A 1 72 ? 4.261 -8.033 -6.224 1.00 91.19 72 TRP A C 1
ATOM 552 O O . TRP A 1 72 ? 4.392 -9.251 -6.297 1.00 91.19 72 TRP A O 1
ATOM 562 N N . ALA A 1 73 ? 4.284 -7.244 -7.302 1.00 90.50 73 ALA A N 1
ATOM 563 C CA . ALA A 1 73 ? 4.401 -7.733 -8.672 1.00 90.50 73 ALA A CA 1
ATOM 564 C C . ALA A 1 73 ? 5.761 -8.407 -8.916 1.00 90.50 73 ALA A C 1
ATOM 566 O O . ALA A 1 73 ? 5.850 -9.495 -9.481 1.00 90.50 73 ALA A O 1
ATOM 567 N N . PHE A 1 74 ? 6.831 -7.803 -8.399 1.00 84.81 74 PHE A N 1
ATOM 568 C CA . PHE A 1 74 ? 8.176 -8.360 -8.448 1.00 84.81 74 PHE A CA 1
ATOM 569 C C . PHE A 1 74 ? 8.256 -9.713 -7.735 1.00 84.81 74 PHE A C 1
ATOM 571 O O . PHE A 1 74 ? 8.764 -10.668 -8.313 1.00 84.81 74 PHE A O 1
ATOM 578 N N . ALA A 1 75 ? 7.689 -9.835 -6.530 1.00 84.62 75 ALA A N 1
ATOM 579 C CA . ALA A 1 75 ? 7.645 -11.098 -5.791 1.00 84.62 75 ALA A CA 1
ATOM 580 C C . ALA A 1 75 ? 6.847 -12.199 -6.512 1.00 84.62 75 ALA A C 1
ATOM 582 O O . ALA A 1 75 ? 7.114 -13.379 -6.300 1.00 84.62 75 ALA A O 1
ATOM 583 N N . ARG A 1 76 ? 5.887 -11.840 -7.376 1.00 87.00 76 ARG A N 1
ATOM 584 C CA . ARG A 1 76 ? 5.242 -12.805 -8.278 1.00 87.00 76 ARG A CA 1
ATOM 585 C C . ARG A 1 76 ? 6.134 -13.194 -9.444 1.00 87.00 76 ARG A C 1
ATOM 587 O O . ARG A 1 76 ? 6.080 -14.347 -9.863 1.00 87.00 76 ARG A O 1
ATOM 594 N N . ALA A 1 77 ? 6.875 -12.241 -10.009 1.00 84.44 77 ALA A N 1
ATOM 595 C CA . ALA A 1 77 ? 7.707 -12.457 -11.187 1.00 84.44 77 ALA A CA 1
ATOM 596 C C . ALA A 1 77 ? 8.888 -13.387 -10.894 1.00 84.44 77 ALA A C 1
ATOM 598 O O . ALA A 1 77 ? 9.179 -14.278 -11.690 1.00 84.44 77 ALA A O 1
ATOM 599 N N . VAL A 1 78 ? 9.534 -13.211 -9.739 1.00 76.69 78 VAL A N 1
ATOM 600 C CA . VAL A 1 78 ? 10.683 -14.022 -9.324 1.00 76.69 78 VAL A CA 1
ATOM 601 C C . VAL A 1 78 ? 10.281 -14.964 -8.185 1.00 76.69 78 VAL A C 1
ATOM 603 O O . VAL A 1 78 ? 9.769 -14.525 -7.159 1.00 76.69 78 VAL A O 1
ATOM 606 N N . ASP A 1 79 ? 10.480 -16.275 -8.353 1.00 64.62 79 ASP A N 1
ATOM 607 C CA . ASP A 1 79 ? 10.133 -17.276 -7.332 1.00 64.62 79 ASP A CA 1
ATOM 608 C C . ASP A 1 79 ? 11.019 -17.118 -6.091 1.00 64.62 79 ASP A C 1
ATOM 610 O O . ASP A 1 79 ? 12.099 -17.694 -6.044 1.00 64.62 79 ASP A O 1
ATOM 614 N N . GLN A 1 80 ? 10.568 -16.337 -5.100 1.00 54.09 80 GLN A N 1
ATOM 615 C CA . GLN A 1 80 ? 11.087 -16.233 -3.721 1.00 54.09 80 GLN A CA 1
ATOM 616 C C . GLN A 1 80 ? 12.620 -16.376 -3.531 1.00 54.09 80 GLN A C 1
ATOM 618 O O . GLN A 1 80 ? 13.075 -16.850 -2.486 1.00 54.09 80 GLN A O 1
ATOM 623 N N . SER A 1 81 ? 13.454 -15.972 -4.492 1.00 43.47 81 SER A N 1
ATOM 624 C CA . SER A 1 81 ? 14.904 -16.034 -4.337 1.00 43.47 81 SER A CA 1
ATOM 625 C C . SER A 1 81 ? 15.374 -14.783 -3.597 1.00 43.47 81 SER A C 1
ATOM 627 O O . SER A 1 81 ? 14.873 -13.673 -3.784 1.00 43.47 81 SER A O 1
ATOM 629 N N . LYS A 1 82 ? 16.358 -14.970 -2.715 1.00 44.44 82 LYS A N 1
ATOM 630 C CA . LYS A 1 82 ? 17.028 -13.929 -1.915 1.00 44.44 82 LYS A CA 1
ATOM 631 C C . LYS A 1 82 ? 17.505 -12.703 -2.721 1.00 44.44 82 LYS A C 1
ATOM 633 O O . LYS A 1 82 ? 17.756 -11.666 -2.122 1.00 44.44 82 LYS A O 1
ATOM 638 N N . GLU A 1 83 ? 17.562 -12.800 -4.047 1.00 47.66 83 GLU A N 1
ATOM 639 C CA . GLU A 1 83 ? 17.966 -11.753 -4.994 1.00 47.66 83 GLU A CA 1
ATOM 640 C C . GLU A 1 83 ? 16.990 -10.558 -5.033 1.00 47.66 83 GLU A C 1
ATOM 642 O O . GLU A 1 83 ? 17.397 -9.450 -5.380 1.00 47.66 83 GLU A O 1
ATOM 647 N N . ILE A 1 84 ? 15.724 -10.739 -4.603 1.00 50.41 84 ILE A N 1
ATOM 648 C CA . ILE A 1 84 ? 14.722 -9.655 -4.441 1.00 50.41 84 ILE A CA 1
ATOM 649 C C . ILE A 1 84 ? 15.245 -8.527 -3.540 1.00 50.41 84 ILE 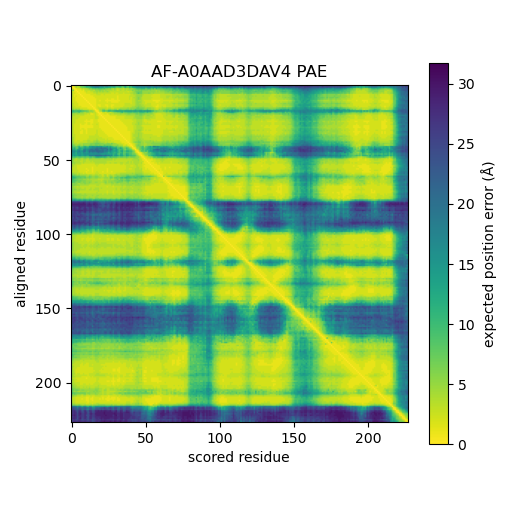A C 1
ATOM 651 O O . ILE A 1 84 ? 14.871 -7.359 -3.688 1.00 50.41 84 ILE A O 1
ATOM 655 N N . TYR A 1 85 ? 16.101 -8.887 -2.588 1.00 49.94 85 TYR A N 1
ATOM 656 C CA . TYR A 1 85 ? 16.595 -7.995 -1.555 1.00 49.94 85 TYR A CA 1
ATOM 657 C C . TYR A 1 85 ? 17.902 -7.327 -1.955 1.00 49.94 85 TYR A C 1
ATOM 659 O O . TYR A 1 85 ? 18.126 -6.199 -1.535 1.00 49.94 85 TYR A O 1
ATOM 667 N N . ASP A 1 86 ? 18.695 -7.927 -2.844 1.00 47.06 86 ASP A N 1
ATOM 668 C CA . ASP A 1 86 ? 20.027 -7.431 -3.192 1.00 47.06 86 ASP A CA 1
ATOM 669 C C . ASP A 1 86 ? 19.985 -6.058 -3.864 1.00 47.06 86 ASP A C 1
ATOM 671 O O . ASP A 1 86 ? 20.853 -5.242 -3.595 1.00 47.06 86 ASP A O 1
ATOM 675 N N . ILE A 1 87 ? 18.964 -5.721 -4.659 1.00 46.66 87 ILE A N 1
ATOM 676 C CA . ILE A 1 87 ? 18.853 -4.377 -5.266 1.00 46.66 87 ILE A CA 1
ATOM 677 C C . ILE A 1 87 ? 18.528 -3.305 -4.206 1.00 46.66 87 ILE A C 1
ATOM 679 O O . ILE A 1 87 ? 19.033 -2.187 -4.277 1.00 46.66 87 ILE A O 1
ATOM 683 N N . THR A 1 88 ? 17.719 -3.634 -3.192 1.00 45.69 88 THR A N 1
ATOM 684 C CA . THR A 1 88 ? 17.357 -2.708 -2.097 1.00 45.69 88 THR A CA 1
ATOM 685 C C . THR A 1 88 ? 18.320 -2.743 -0.902 1.00 45.69 88 THR A C 1
ATOM 687 O O . THR A 1 88 ? 18.335 -1.811 -0.097 1.00 45.69 88 THR A O 1
ATOM 690 N N . ASP A 1 89 ? 19.106 -3.810 -0.762 1.00 43.84 89 ASP A N 1
ATOM 691 C CA . ASP A 1 89 ? 20.075 -4.049 0.316 1.00 43.84 89 ASP A CA 1
ATOM 692 C C . ASP A 1 89 ? 21.513 -3.741 -0.118 1.00 43.84 89 ASP A C 1
ATOM 694 O O . ASP A 1 89 ? 22.362 -3.490 0.734 1.00 43.84 89 ASP A O 1
ATOM 698 N N . SER A 1 90 ? 21.786 -3.659 -1.426 1.00 40.47 90 SER A N 1
ATOM 699 C CA . SER A 1 90 ? 23.045 -3.118 -1.965 1.00 40.47 90 SER A CA 1
ATOM 700 C C . SER A 1 90 ? 23.169 -1.603 -1.805 1.00 40.47 90 SER A C 1
ATOM 702 O O . SER A 1 90 ? 24.249 -1.061 -2.041 1.00 40.47 90 SER A O 1
ATOM 704 N N . ILE A 1 91 ? 22.112 -0.916 -1.350 1.00 44.47 91 ILE A N 1
ATOM 705 C CA . ILE A 1 91 ? 22.203 0.463 -0.861 1.00 44.47 91 ILE A CA 1
ATOM 706 C C . ILE A 1 91 ? 22.941 0.424 0.490 1.00 44.47 91 ILE A C 1
ATOM 708 O O . ILE A 1 91 ? 22.362 -0.029 1.482 1.00 44.47 91 ILE A O 1
ATOM 712 N N . PRO A 1 92 ? 24.204 0.888 0.571 1.00 34.81 92 PRO A N 1
ATOM 713 C CA . PRO A 1 92 ? 25.017 0.715 1.768 1.00 34.81 92 PRO A CA 1
ATOM 714 C C . PRO A 1 92 ? 24.421 1.484 2.953 1.00 34.81 92 PRO A C 1
ATOM 716 O O . PRO A 1 92 ? 24.108 2.671 2.837 1.00 34.81 92 PRO A O 1
ATOM 719 N N . ALA A 1 93 ? 24.324 0.859 4.129 1.00 35.34 93 ALA A N 1
ATOM 720 C CA . ALA A 1 93 ? 24.176 1.616 5.376 1.00 35.34 93 ALA A CA 1
ATOM 721 C C . ALA A 1 93 ? 25.426 2.512 5.531 1.00 35.34 93 ALA A C 1
ATOM 723 O O . ALA A 1 93 ? 26.533 1.979 5.415 1.00 35.34 93 ALA A O 1
ATOM 724 N N . PRO A 1 94 ? 25.313 3.849 5.707 1.00 37.53 94 PRO A N 1
ATOM 725 C CA . PRO A 1 94 ? 24.256 4.613 6.389 1.00 37.53 94 PRO A CA 1
ATOM 726 C C . PRO A 1 94 ? 23.273 5.377 5.474 1.00 37.53 94 PRO A C 1
ATOM 728 O O . PRO A 1 94 ? 22.550 6.241 5.956 1.00 37.53 94 PRO A O 1
ATOM 731 N N . LEU A 1 95 ? 23.239 5.105 4.165 1.00 42.69 95 LEU A N 1
ATOM 732 C CA . LEU A 1 95 ? 22.432 5.884 3.215 1.00 42.69 95 LEU A CA 1
ATOM 733 C C . LEU A 1 95 ? 20.953 5.483 3.187 1.00 42.69 95 LEU A C 1
ATOM 735 O O . LEU A 1 95 ? 20.147 6.276 2.728 1.00 42.69 95 LEU A O 1
ATOM 739 N N . LYS A 1 96 ? 20.573 4.294 3.673 1.00 50.56 96 LYS A N 1
ATOM 740 C CA . LYS A 1 96 ? 19.191 3.772 3.659 1.00 50.56 96 LYS A CA 1
ATOM 741 C C . LYS A 1 96 ? 18.305 4.450 4.720 1.00 50.56 96 LYS A C 1
ATOM 743 O O . LYS A 1 96 ? 17.874 3.820 5.680 1.00 50.56 96 LYS A O 1
ATOM 748 N N . GLU A 1 97 ? 18.030 5.742 4.554 1.00 56.44 97 GLU A N 1
ATOM 749 C CA . GLU A 1 97 ? 16.946 6.427 5.267 1.00 56.44 97 GLU A CA 1
ATOM 750 C C . GLU A 1 97 ? 15.626 6.165 4.541 1.00 56.44 97 GLU A C 1
ATOM 752 O O . GLU A 1 97 ? 15.403 6.655 3.434 1.00 56.44 97 GLU A O 1
ATOM 757 N N . ILE A 1 98 ? 14.747 5.364 5.136 1.00 63.97 98 ILE A N 1
ATOM 758 C CA . ILE A 1 98 ? 13.407 5.144 4.587 1.00 63.97 98 ILE A CA 1
ATOM 759 C C . ILE A 1 98 ? 12.514 6.244 5.138 1.00 63.97 98 ILE A C 1
ATOM 761 O O . ILE A 1 98 ? 12.279 6.318 6.343 1.00 63.97 98 ILE A O 1
ATOM 765 N N . GLY A 1 99 ? 12.079 7.137 4.257 1.00 69.81 99 GLY A N 1
ATOM 766 C CA . GLY A 1 99 ? 11.128 8.181 4.613 1.00 69.81 99 GLY A CA 1
ATOM 767 C C . GLY A 1 99 ? 9.679 7.707 4.468 1.00 69.81 99 GLY A C 1
ATOM 768 O O . GLY A 1 99 ? 9.422 6.503 4.416 1.00 69.81 99 GLY A O 1
ATOM 769 N N . PRO A 1 100 ? 8.716 8.641 4.397 1.00 81.94 100 PRO A N 1
ATOM 770 C CA . PRO A 1 100 ? 7.307 8.283 4.322 1.00 81.94 100 PRO A CA 1
ATOM 771 C C . PRO A 1 100 ? 7.004 7.489 3.046 1.00 81.94 100 PRO A C 1
ATOM 773 O O . PRO A 1 100 ? 7.585 7.727 1.980 1.00 81.94 100 PRO A O 1
ATOM 776 N N . ALA A 1 101 ? 6.069 6.551 3.171 1.00 90.44 101 ALA A N 1
ATOM 777 C CA . ALA A 1 101 ? 5.485 5.827 2.054 1.00 90.44 101 ALA A CA 1
ATOM 778 C C . ALA A 1 101 ? 4.068 6.351 1.818 1.00 90.44 101 ALA A C 1
ATOM 780 O O . ALA A 1 101 ? 3.217 6.272 2.699 1.00 90.44 101 ALA A O 1
ATOM 781 N N . LEU A 1 102 ? 3.827 6.902 0.634 1.00 93.31 102 LEU A N 1
ATOM 782 C CA . LEU A 1 102 ? 2.570 7.509 0.224 1.00 93.31 102 LEU A CA 1
ATOM 783 C C . LEU A 1 102 ? 1.906 6.681 -0.880 1.00 93.31 102 LEU A C 1
ATOM 785 O O . LEU A 1 102 ? 2.575 6.068 -1.716 1.00 93.31 102 LEU A O 1
ATOM 789 N N . GLN A 1 103 ? 0.582 6.696 -0.909 1.00 95.00 103 GLN A N 1
ATOM 790 C CA . GLN A 1 103 ? -0.233 6.199 -2.008 1.00 95.00 103 GLN A CA 1
ATOM 791 C C . GLN A 1 103 ? -1.307 7.223 -2.346 1.00 95.00 103 GLN A C 1
ATOM 793 O O . GLN A 1 103 ? -2.141 7.544 -1.506 1.00 95.00 103 GLN A O 1
ATOM 798 N N . ASP A 1 104 ? -1.279 7.703 -3.580 1.00 94.88 104 ASP A N 1
ATOM 799 C CA . ASP A 1 104 ? -2.340 8.512 -4.169 1.00 94.88 104 ASP A CA 1
ATOM 800 C C . ASP A 1 104 ? -3.229 7.597 -5.016 1.00 94.88 104 ASP A C 1
ATOM 802 O O . ASP A 1 104 ? -2.723 6.894 -5.900 1.00 94.88 104 ASP A O 1
ATOM 806 N N . ILE A 1 105 ? -4.523 7.544 -4.696 1.00 94.44 105 ILE A N 1
ATOM 807 C CA . ILE A 1 105 ? -5.519 6.734 -5.402 1.00 94.44 105 ILE A CA 1
ATOM 808 C C . ILE A 1 105 ? -6.563 7.647 -6.023 1.00 94.44 105 ILE A C 1
ATOM 810 O O . ILE A 1 105 ? -7.221 8.422 -5.332 1.00 94.44 105 ILE A O 1
ATOM 814 N N . ASP A 1 106 ? -6.772 7.463 -7.321 1.00 93.69 106 ASP A N 1
ATOM 815 C CA . ASP A 1 106 ? -7.804 8.139 -8.090 1.00 93.69 106 ASP A CA 1
ATOM 816 C C . ASP A 1 106 ? -8.601 7.087 -8.875 1.00 93.69 106 ASP A C 1
ATOM 818 O O . ASP A 1 106 ? -8.172 6.594 -9.921 1.00 93.69 106 ASP A O 1
ATOM 822 N N . LEU A 1 107 ? -9.757 6.703 -8.334 1.00 91.31 107 LEU A N 1
ATOM 823 C CA . LEU A 1 107 ? -10.686 5.740 -8.925 1.00 91.31 107 LEU A CA 1
ATOM 824 C C . LEU A 1 107 ? -11.340 6.278 -10.205 1.00 91.31 107 LEU A C 1
ATOM 826 O O . LEU A 1 107 ? -11.656 5.490 -11.095 1.00 91.31 107 LEU A O 1
ATOM 830 N N . GLU A 1 108 ? -11.508 7.600 -10.339 1.00 91.00 108 GLU A N 1
ATOM 831 C CA . GLU A 1 108 ? -12.093 8.211 -11.540 1.00 91.00 108 GLU A CA 1
ATOM 832 C C . GLU A 1 108 ? -11.118 8.135 -12.715 1.00 91.00 108 GLU A C 1
ATOM 834 O O . GLU A 1 108 ? -11.478 7.692 -13.809 1.00 91.00 108 GLU A O 1
ATOM 839 N N . LYS A 1 109 ? -9.854 8.508 -12.476 1.00 93.06 109 LYS A N 1
ATOM 840 C CA . LYS A 1 109 ? -8.769 8.371 -13.457 1.00 93.06 109 LYS A CA 1
ATOM 841 C C . LYS A 1 109 ? -8.261 6.939 -13.587 1.00 93.06 109 LYS A C 1
ATOM 843 O O . LYS A 1 109 ? -7.512 6.658 -14.519 1.00 93.06 109 LYS A O 1
ATOM 848 N N . LYS A 1 110 ? -8.675 6.041 -12.689 1.00 94.75 110 LYS A N 1
ATOM 849 C CA . LYS A 1 110 ? -8.210 4.653 -12.589 1.00 94.75 110 LYS A CA 1
ATOM 850 C C . LYS A 1 110 ? -6.695 4.557 -12.436 1.00 94.75 110 LYS A C 1
ATOM 852 O O . LYS A 1 110 ? -6.045 3.743 -13.088 1.00 94.75 110 LYS A O 1
ATOM 857 N N . THR A 1 111 ? -6.127 5.372 -11.557 1.00 95.56 111 THR A N 1
ATOM 858 C CA . THR A 1 111 ? -4.682 5.415 -11.317 1.00 95.56 111 THR A CA 1
ATOM 859 C C . THR A 1 111 ? -4.350 5.258 -9.844 1.00 95.56 111 THR A C 1
ATOM 861 O O . THR A 1 111 ? -5.048 5.788 -8.982 1.00 95.56 111 THR A O 1
ATOM 864 N N . LEU A 1 112 ? -3.238 4.582 -9.564 1.00 95.81 112 LEU A N 1
ATOM 865 C CA . LEU A 1 112 ? -2.612 4.548 -8.247 1.00 95.81 112 LEU A CA 1
ATOM 866 C C . LEU A 1 112 ? -1.129 4.892 -8.381 1.00 95.81 112 LEU A C 1
ATOM 868 O O . LEU A 1 112 ? -0.401 4.270 -9.157 1.00 95.81 112 LEU A O 1
ATOM 872 N N . VAL A 1 113 ? -0.662 5.861 -7.596 1.00 94.56 113 VAL A N 1
ATOM 873 C CA . VAL A 1 113 ? 0.754 6.237 -7.527 1.00 94.56 113 VAL A CA 1
ATOM 874 C C . VAL A 1 113 ? 1.280 5.955 -6.128 1.00 94.56 113 VAL A C 1
ATOM 876 O O . VAL A 1 113 ? 0.901 6.614 -5.167 1.00 94.56 113 VAL A O 1
ATOM 879 N N . SER A 1 114 ? 2.176 4.976 -6.007 1.00 91.94 114 SER A N 1
ATOM 880 C CA . SER A 1 114 ? 2.851 4.655 -4.750 1.00 91.94 114 SER A CA 1
ATOM 881 C C . SER A 1 114 ? 4.236 5.282 -4.736 1.00 91.94 114 SER A C 1
ATOM 883 O O . SER A 1 114 ? 5.051 5.001 -5.613 1.00 91.94 114 SER A O 1
ATOM 885 N N . LYS A 1 115 ? 4.509 6.127 -3.746 1.00 90.00 115 LYS A N 1
ATOM 886 C CA . LYS A 1 115 ? 5.796 6.794 -3.558 1.00 90.00 115 LYS A CA 1
ATOM 887 C C . LYS A 1 115 ? 6.424 6.320 -2.265 1.00 90.00 115 LYS A C 1
ATOM 889 O O . LYS A 1 115 ? 5.773 6.355 -1.230 1.00 90.00 115 LYS A O 1
ATOM 894 N N . VAL A 1 116 ? 7.683 5.916 -2.296 1.00 83.94 116 VAL A N 1
ATOM 895 C CA . VAL A 1 116 ? 8.430 5.587 -1.080 1.00 83.94 116 VAL A CA 1
ATOM 896 C C . VAL A 1 116 ? 9.755 6.315 -1.117 1.00 83.94 116 VAL A C 1
ATOM 898 O O . VAL A 1 116 ? 10.494 6.204 -2.092 1.00 83.94 116 VAL A O 1
ATOM 901 N N . LYS A 1 117 ? 10.067 7.069 -0.066 1.00 76.56 117 LYS A N 1
ATOM 902 C CA . LYS A 1 117 ? 11.380 7.699 0.060 1.00 76.56 117 LYS A CA 1
ATOM 903 C C . LYS A 1 117 ? 12.406 6.655 0.502 1.00 76.56 117 LYS A C 1
ATOM 905 O O . LYS A 1 117 ? 12.237 6.049 1.556 1.00 76.56 117 LYS A O 1
ATOM 910 N N . VAL A 1 118 ? 13.456 6.456 -0.294 1.00 67.06 118 VAL A N 1
ATOM 911 C CA . VAL A 1 118 ? 14.546 5.512 -0.020 1.00 67.06 118 VAL A CA 1
ATOM 912 C C . VAL A 1 118 ? 15.867 6.254 -0.165 1.00 67.06 118 VAL A C 1
ATOM 914 O O . VAL A 1 118 ? 16.258 6.641 -1.261 1.00 67.06 118 VAL A O 1
ATOM 917 N N . ALA A 1 119 ? 16.586 6.423 0.938 1.00 65.06 119 ALA A N 1
ATOM 918 C CA . ALA A 1 119 ? 17.832 7.173 0.970 1.00 65.06 119 ALA A CA 1
ATOM 919 C C . ALA A 1 119 ? 17.660 8.640 0.524 1.00 65.06 119 ALA A C 1
ATOM 921 O O . ALA A 1 119 ? 16.748 9.353 0.950 1.00 65.06 119 ALA A O 1
ATOM 922 N N . THR A 1 120 ? 18.568 9.105 -0.333 1.00 55.03 120 THR A N 1
ATOM 923 C CA . THR A 1 120 ? 18.612 10.458 -0.898 1.00 55.03 120 THR A CA 1
ATOM 924 C C . THR A 1 120 ? 17.690 10.640 -2.109 1.00 55.03 120 THR A C 1
ATOM 926 O O . THR A 1 120 ? 17.733 11.701 -2.735 1.00 55.03 120 THR A O 1
ATOM 929 N N . PHE A 1 121 ? 16.878 9.636 -2.460 1.00 59.97 121 PHE A N 1
ATOM 930 C CA . PHE A 1 121 ? 15.947 9.661 -3.589 1.00 59.97 121 PHE A CA 1
ATOM 931 C C . PHE A 1 121 ? 14.572 9.094 -3.194 1.00 59.97 121 PHE A C 1
ATOM 933 O O . PHE A 1 121 ? 14.401 8.447 -2.162 1.00 59.97 121 PHE A O 1
ATOM 940 N N . GLY A 1 122 ? 13.543 9.382 -3.986 1.00 67.31 122 GLY A N 1
ATOM 941 C CA . GLY A 1 122 ? 12.250 8.702 -3.867 1.00 67.31 122 GLY A CA 1
ATOM 942 C C . GLY A 1 122 ? 12.125 7.593 -4.903 1.00 67.31 122 GLY A C 1
ATOM 943 O O . GLY A 1 122 ? 12.872 7.560 -5.872 1.00 67.31 122 GLY A O 1
ATOM 944 N N . LEU A 1 123 ? 11.173 6.686 -4.736 1.00 77.06 123 LEU A N 1
ATOM 945 C CA . LEU A 1 123 ? 10.767 5.729 -5.758 1.00 77.06 123 LEU A CA 1
ATOM 946 C C . LEU A 1 123 ? 9.262 5.871 -5.965 1.00 77.06 123 LEU A C 1
ATOM 948 O O . LEU A 1 123 ? 8.490 5.614 -5.046 1.00 77.06 123 LEU A O 1
ATOM 952 N N . ALA A 1 124 ? 8.844 6.258 -7.167 1.00 85.75 124 ALA A N 1
ATOM 953 C CA . ALA A 1 124 ? 7.446 6.369 -7.558 1.00 85.75 124 ALA A CA 1
ATOM 954 C C . ALA A 1 124 ? 7.066 5.225 -8.503 1.00 85.75 124 ALA A C 1
ATOM 956 O O . ALA A 1 124 ? 7.556 5.140 -9.630 1.00 85.75 124 ALA A O 1
ATOM 957 N N . THR A 1 125 ? 6.162 4.365 -8.052 1.00 88.50 125 THR A N 1
ATOM 958 C CA . THR A 1 125 ? 5.514 3.318 -8.843 1.00 88.50 125 THR A CA 1
ATOM 959 C C . THR A 1 125 ? 4.153 3.812 -9.311 1.00 88.50 125 THR A C 1
ATOM 961 O O . THR A 1 125 ? 3.343 4.247 -8.495 1.00 88.50 125 THR A O 1
ATOM 964 N N . ARG A 1 126 ? 3.889 3.732 -10.614 1.00 92.81 126 ARG A N 1
ATOM 965 C CA . ARG A 1 126 ? 2.592 4.064 -11.216 1.00 92.81 126 ARG A CA 1
ATOM 966 C C . ARG A 1 126 ? 1.877 2.788 -11.618 1.00 92.81 126 ARG A C 1
ATOM 968 O O . ARG A 1 126 ? 2.490 1.922 -12.246 1.00 92.81 126 ARG A O 1
ATOM 975 N N . CYS A 1 127 ? 0.606 2.709 -11.258 1.00 96.00 127 CYS A N 1
ATOM 976 C CA . CYS A 1 127 ? -0.263 1.594 -11.578 1.00 96.00 127 CYS A CA 1
ATOM 977 C C . CYS A 1 127 ? -1.558 2.082 -12.223 1.00 96.00 127 CYS A C 1
ATOM 979 O O . CYS A 1 127 ? -2.107 3.111 -11.819 1.00 96.00 127 CYS A O 1
ATOM 981 N N . ASP A 1 128 ? -2.075 1.276 -13.141 1.00 97.00 128 ASP A N 1
ATOM 982 C CA . ASP A 1 128 ? -3.427 1.401 -13.671 1.00 97.00 128 ASP A CA 1
ATOM 983 C C . ASP A 1 128 ? -4.380 0.527 -12.842 1.00 97.00 128 ASP A C 1
ATOM 985 O O . ASP A 1 128 ? -4.090 -0.638 -12.556 1.00 97.00 128 ASP A O 1
ATOM 989 N N . ILE A 1 129 ? -5.532 1.071 -12.455 1.00 95.75 129 ILE A N 1
ATOM 990 C CA . ILE A 1 129 ? -6.603 0.330 -11.782 1.00 95.75 129 ILE A CA 1
ATOM 991 C C . ILE A 1 129 ? -7.458 -0.315 -12.873 1.00 95.75 129 ILE A C 1
ATOM 993 O O . ILE A 1 129 ? -8.280 0.334 -13.517 1.00 95.75 129 ILE A O 1
ATOM 997 N N . LEU A 1 130 ? -7.254 -1.610 -13.109 1.00 95.38 130 LEU A N 1
ATOM 998 C CA . LEU A 1 130 ? -7.925 -2.314 -14.200 1.00 95.38 130 LEU A CA 1
ATOM 999 C C . LEU A 1 130 ? -9.420 -2.480 -13.921 1.00 95.38 130 LEU A C 1
ATOM 1001 O O . LEU A 1 130 ? -10.256 -2.245 -14.797 1.00 95.38 130 LEU A O 1
ATOM 1005 N N . ARG A 1 131 ? -9.745 -2.929 -12.705 1.00 91.56 131 ARG A N 1
ATOM 1006 C CA . ARG A 1 131 ? -11.114 -3.188 -12.254 1.00 91.56 131 ARG A CA 1
ATOM 1007 C C . ARG A 1 131 ? -11.190 -3.361 -10.741 1.00 91.56 131 ARG A C 1
ATOM 1009 O O . ARG A 1 131 ? -10.213 -3.752 -10.100 1.00 91.56 131 ARG A O 1
ATOM 1016 N N . GLU A 1 132 ? -12.389 -3.154 -10.225 1.00 91.06 132 GLU A N 1
ATOM 1017 C CA . GLU A 1 132 ? -12.814 -3.620 -8.908 1.00 91.06 132 GLU A CA 1
ATOM 1018 C C . GLU A 1 132 ? -13.190 -5.111 -8.993 1.00 91.06 132 GLU A C 1
ATOM 1020 O O . GLU A 1 132 ? -13.825 -5.549 -9.957 1.00 91.06 132 GLU A O 1
ATOM 1025 N N . GLU A 1 133 ? -12.773 -5.910 -8.010 1.00 89.75 133 GLU A N 1
ATOM 1026 C CA . GLU A 1 133 ? -13.121 -7.330 -7.897 1.00 89.75 133 GLU A CA 1
ATOM 1027 C C . GLU A 1 133 ? -13.854 -7.584 -6.575 1.00 89.75 133 GLU A C 1
ATOM 1029 O O . GLU A 1 133 ? -13.244 -7.776 -5.527 1.00 89.75 133 GLU A O 1
ATOM 1034 N N . GLY A 1 134 ? -15.185 -7.613 -6.620 1.00 85.88 134 GLY A N 1
ATOM 1035 C CA . GLY A 1 134 ? -15.998 -7.720 -5.408 1.00 85.88 134 GLY A CA 1
ATOM 1036 C C . GLY A 1 134 ? -16.100 -6.383 -4.677 1.00 85.88 134 GLY A C 1
ATOM 1037 O O . GLY A 1 134 ? -16.097 -5.332 -5.311 1.00 85.88 134 GLY A O 1
ATOM 1038 N N . LEU A 1 135 ? -16.244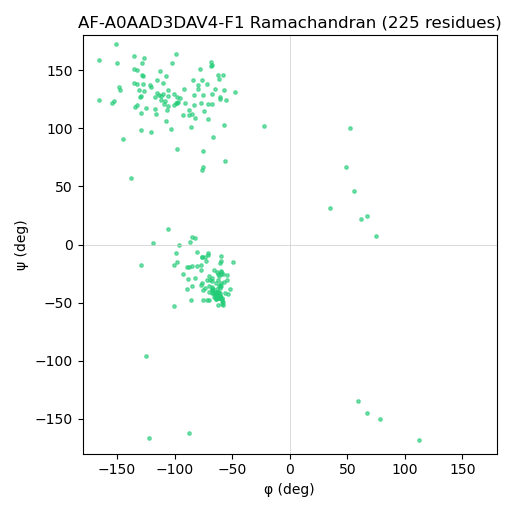 -6.430 -3.352 1.00 85.31 135 LEU A N 1
ATOM 1039 C CA . LEU A 1 135 ? -16.426 -5.228 -2.533 1.00 85.31 135 LEU A CA 1
ATOM 1040 C C . LEU A 1 135 ? -15.095 -4.627 -2.084 1.00 85.31 135 LEU A C 1
ATOM 1042 O O . LEU A 1 135 ? -15.002 -3.421 -1.911 1.00 85.31 135 LEU A O 1
ATOM 1046 N N . ASP A 1 136 ? -14.061 -5.447 -1.917 1.00 89.56 136 ASP A N 1
ATOM 1047 C CA . ASP A 1 136 ? -12.858 -5.090 -1.172 1.00 89.56 136 ASP A CA 1
ATOM 1048 C C . ASP A 1 136 ? -11.576 -5.119 -2.001 1.00 89.56 136 ASP A C 1
ATOM 1050 O O . ASP A 1 136 ? -10.508 -4.876 -1.447 1.00 89.56 136 ASP A O 1
ATOM 1054 N N . ARG A 1 137 ? -11.630 -5.421 -3.304 1.00 93.31 137 ARG A N 1
ATOM 1055 C CA . ARG A 1 137 ? -10.412 -5.618 -4.099 1.00 93.31 137 ARG A CA 1
ATOM 1056 C C . ARG A 1 137 ? -10.296 -4.676 -5.280 1.00 93.31 137 ARG A C 1
ATOM 1058 O O . ARG A 1 137 ? -11.220 -4.528 -6.078 1.00 93.31 137 ARG A O 1
ATOM 1065 N N . LEU A 1 138 ? -9.088 -4.153 -5.462 1.00 94.56 138 LEU A N 1
ATOM 1066 C CA . LEU A 1 138 ? -8.651 -3.485 -6.680 1.00 94.56 138 LEU A CA 1
ATOM 1067 C C . LEU A 1 138 ? -7.593 -4.325 -7.381 1.00 94.56 138 LEU A C 1
ATOM 1069 O O . LEU A 1 138 ? -6.543 -4.627 -6.807 1.00 94.56 138 LEU A O 1
ATOM 1073 N N . ARG A 1 139 ? -7.843 -4.650 -8.651 1.00 96.25 139 ARG A N 1
ATOM 1074 C CA . ARG A 1 139 ? -6.804 -5.184 -9.526 1.00 96.25 139 ARG A CA 1
ATOM 1075 C C . ARG A 1 139 ? -5.988 -4.039 -10.101 1.00 96.25 139 ARG A C 1
ATOM 1077 O O . ARG A 1 139 ? -6.510 -3.196 -10.831 1.00 96.25 139 ARG A O 1
ATOM 1084 N N . LEU A 1 140 ? -4.700 -4.060 -9.805 1.00 96.81 140 LEU A N 1
ATOM 1085 C CA . LEU A 1 140 ? -3.726 -3.066 -10.218 1.00 96.81 140 LEU A CA 1
ATOM 1086 C C . LEU A 1 140 ? -2.791 -3.681 -11.252 1.00 96.81 140 LEU A C 1
ATOM 1088 O O . LEU A 1 140 ? -2.342 -4.811 -11.075 1.00 96.81 140 LEU A O 1
ATOM 1092 N N . LYS A 1 141 ? -2.450 -2.923 -12.288 1.00 96.75 141 LYS A N 1
ATOM 1093 C CA . LYS A 1 141 ? -1.365 -3.251 -13.207 1.00 96.75 141 LYS A CA 1
ATOM 1094 C C . LYS A 1 141 ? -0.219 -2.284 -12.986 1.00 96.75 141 LYS A C 1
ATOM 1096 O O . LYS A 1 141 ? -0.407 -1.082 -13.126 1.00 96.75 141 LYS A O 1
ATOM 1101 N N . VAL A 1 142 ? 0.955 -2.796 -12.639 1.00 93.56 142 VAL A N 1
ATOM 1102 C CA . VAL A 1 142 ? 2.170 -1.987 -12.514 1.00 93.56 142 VAL A CA 1
ATOM 1103 C C . VAL A 1 142 ? 2.610 -1.566 -13.910 1.00 93.56 142 VAL A C 1
ATOM 1105 O O . VAL A 1 142 ? 2.890 -2.417 -14.747 1.00 93.56 142 VAL A O 1
ATOM 1108 N N . SER A 1 143 ? 2.692 -0.261 -14.160 1.00 90.19 143 SER A N 1
ATOM 1109 C CA . SER A 1 143 ? 3.043 0.279 -15.479 1.00 90.19 143 SER A CA 1
ATOM 1110 C C . SER A 1 143 ? 4.514 0.699 -15.505 1.00 90.19 143 SER A C 1
ATOM 1112 O O . SER A 1 143 ? 5.291 0.243 -16.343 1.00 90.19 143 SER A O 1
ATOM 1114 N N . SER A 1 144 ? 4.940 1.530 -14.548 1.00 84.25 144 SER A N 1
ATOM 1115 C CA . SER A 1 144 ? 6.320 2.035 -14.495 1.00 84.25 144 SER A CA 1
ATOM 1116 C C . SER A 1 144 ? 6.800 2.322 -13.079 1.00 84.25 144 SER A C 1
ATOM 1118 O O . SER A 1 144 ? 6.007 2.620 -12.183 1.00 84.25 144 SER A O 1
ATOM 1120 N N . THR A 1 145 ? 8.119 2.302 -12.904 1.00 79.06 145 THR A N 1
ATOM 1121 C CA . THR A 1 145 ? 8.786 2.740 -11.678 1.00 79.06 145 THR A CA 1
ATOM 1122 C C . THR A 1 145 ? 9.843 3.775 -12.030 1.00 79.06 145 THR A C 1
ATOM 1124 O O . THR A 1 145 ? 10.631 3.590 -12.952 1.00 79.06 145 THR A O 1
ATOM 1127 N N . LYS A 1 146 ? 9.857 4.891 -11.309 1.00 78.19 146 LYS A N 1
ATOM 1128 C CA . LYS A 1 146 ? 10.789 5.997 -11.531 1.00 78.19 146 LYS A CA 1
ATOM 1129 C C . LYS A 1 146 ? 11.431 6.409 -10.202 1.00 78.19 146 LYS A C 1
ATOM 1131 O O . LYS A 1 146 ? 10.684 6.613 -9.244 1.00 78.19 146 LYS A O 1
ATOM 1136 N N . PRO A 1 147 ? 12.757 6.599 -10.134 1.00 68.38 147 PRO A N 1
ATOM 1137 C CA . PRO A 1 147 ? 13.363 7.357 -9.046 1.00 68.38 147 PRO A CA 1
ATOM 1138 C C . PRO A 1 147 ? 12.821 8.801 -9.045 1.00 68.38 147 PRO A C 1
ATOM 1140 O O . PRO A 1 147 ? 12.824 9.461 -10.084 1.00 68.38 147 PRO A O 1
ATOM 1143 N N . GLU A 1 148 ? 12.308 9.295 -7.919 1.00 68.19 148 GLU A N 1
ATOM 1144 C CA . GLU A 1 148 ? 12.019 10.724 -7.740 1.00 68.19 148 GLU A CA 1
ATOM 1145 C C . GLU A 1 148 ? 13.313 11.489 -7.447 1.00 68.19 148 GLU A C 1
ATOM 1147 O O . GLU A 1 148 ? 14.268 10.921 -6.910 1.00 68.19 148 GLU A O 1
ATOM 1152 N N . GLU A 1 149 ? 13.334 12.765 -7.843 1.00 57.88 149 GLU A N 1
ATOM 1153 C CA . GLU A 1 149 ? 14.529 13.608 -7.913 1.00 57.88 149 GLU A CA 1
ATOM 1154 C C . GLU A 1 149 ? 15.388 13.539 -6.646 1.00 57.88 149 GLU A C 1
ATOM 1156 O O . GLU A 1 149 ? 14.903 13.700 -5.522 1.00 57.88 149 GLU A O 1
ATOM 1161 N N . SER A 1 150 ? 16.695 13.328 -6.826 1.00 51.16 150 SER A N 1
ATOM 1162 C CA . SER A 1 150 ? 17.631 13.369 -5.712 1.00 51.16 150 SER A CA 1
ATOM 1163 C C . SER A 1 150 ? 18.120 14.795 -5.498 1.00 51.16 150 SER A C 1
ATOM 1165 O O . SER A 1 150 ? 18.865 15.350 -6.303 1.00 51.16 150 SER A O 1
ATOM 1167 N N . THR A 1 151 ? 17.801 15.372 -4.340 1.00 52.16 151 THR A N 1
ATOM 1168 C CA . THR A 1 151 ? 18.387 16.653 -3.898 1.00 52.16 151 THR A CA 1
ATOM 1169 C C . THR A 1 151 ? 19.916 16.604 -3.776 1.00 52.16 151 THR A C 1
ATOM 1171 O O . THR A 1 151 ? 20.559 17.650 -3.682 1.00 52.16 151 THR A O 1
ATOM 1174 N N . VAL A 1 152 ? 20.522 15.410 -3.780 1.00 49.53 152 VAL A N 1
ATOM 1175 C CA . VAL A 1 152 ? 21.978 15.215 -3.745 1.00 49.53 152 VAL A CA 1
ATOM 1176 C C . VAL A 1 152 ? 22.603 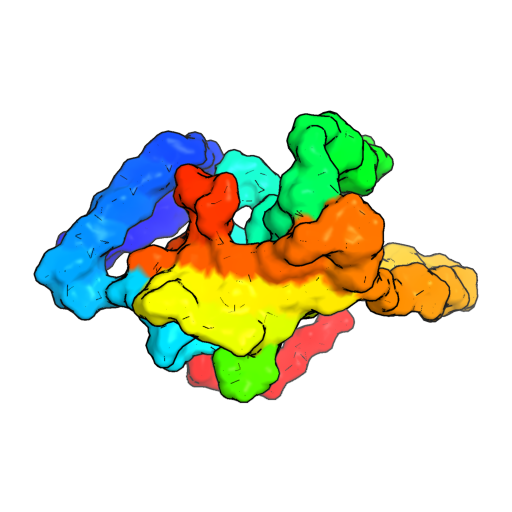15.277 -5.139 1.00 49.53 152 VAL A C 1
ATOM 1178 O O . VAL A 1 152 ? 23.685 15.843 -5.266 1.00 49.53 152 VAL A O 1
ATOM 1181 N N . LEU A 1 153 ? 21.929 14.785 -6.185 1.00 50.41 153 LEU A N 1
ATOM 1182 C CA . LEU A 1 153 ? 22.429 14.879 -7.565 1.00 50.41 153 LEU A CA 1
ATOM 1183 C C . LEU A 1 153 ? 22.436 16.331 -8.055 1.00 50.41 153 LEU A C 1
ATOM 1185 O O . LEU A 1 153 ? 23.448 16.779 -8.588 1.00 50.41 153 LEU A O 1
ATOM 1189 N N . LYS A 1 154 ? 21.415 17.123 -7.704 1.00 55.50 154 LYS A N 1
ATOM 1190 C CA . LYS A 1 154 ? 21.383 18.577 -7.967 1.00 55.50 154 LYS A CA 1
ATOM 1191 C C . LYS A 1 154 ? 22.561 19.349 -7.348 1.00 55.50 154 LYS A C 1
ATOM 1193 O O . LYS A 1 154 ? 22.953 20.400 -7.848 1.00 55.50 154 LYS A O 1
ATOM 1198 N N . LYS A 1 155 ? 23.178 18.838 -6.271 1.00 55.75 155 LYS A N 1
ATOM 1199 C CA . LYS A 1 155 ? 24.375 19.451 -5.652 1.00 55.75 155 LYS A CA 1
ATOM 1200 C C . LYS A 1 155 ? 25.666 19.200 -6.439 1.00 55.75 155 LYS A C 1
ATOM 1202 O O . LYS A 1 155 ? 26.677 19.827 -6.132 1.00 55.75 155 LYS A O 1
ATOM 1207 N N . LEU A 1 156 ? 25.650 18.313 -7.438 1.00 54.50 156 LEU A N 1
ATOM 1208 C CA . LEU A 1 156 ? 26.798 18.004 -8.301 1.00 54.50 156 LEU A CA 1
ATOM 1209 C C . LEU A 1 156 ? 26.916 18.944 -9.517 1.00 54.50 156 LEU A C 1
ATOM 1211 O O . LEU A 1 156 ? 27.831 18.784 -10.327 1.00 54.50 156 LEU A O 1
ATOM 1215 N N . GLY A 1 157 ? 26.035 19.943 -9.645 1.00 62.88 157 GLY A N 1
ATOM 1216 C CA . GLY A 1 157 ? 26.080 20.930 -10.726 1.00 62.88 157 GLY A CA 1
ATOM 1217 C C . GLY A 1 157 ? 25.779 20.314 -12.104 1.00 62.88 157 GLY A C 1
ATOM 1218 O O . GLY A 1 157 ? 25.013 19.359 -12.174 1.00 62.88 157 GLY A O 1
ATOM 1219 N N . PRO A 1 158 ? 26.408 20.782 -13.200 1.00 60.56 158 PRO A N 1
ATOM 1220 C CA . PRO A 1 158 ? 26.066 20.371 -14.573 1.00 60.56 158 PRO A CA 1
ATOM 1221 C C . PRO A 1 158 ? 26.201 18.865 -14.866 1.00 60.56 158 PRO A C 1
ATOM 1223 O O . PRO A 1 158 ? 25.582 18.349 -15.793 1.00 60.56 158 PRO A O 1
ATOM 1226 N N . LEU A 1 159 ? 27.027 18.147 -14.093 1.00 51.94 159 LEU A N 1
ATOM 1227 C CA . LEU A 1 159 ? 27.123 16.683 -14.155 1.00 51.94 159 LEU A CA 1
ATOM 1228 C C . LEU A 1 159 ? 25.939 15.991 -13.470 1.00 51.94 159 LEU A C 1
ATOM 1230 O O . LEU A 1 159 ? 25.535 14.917 -13.907 1.00 51.94 159 LEU A O 1
ATOM 1234 N N . GLY A 1 160 ? 25.398 16.597 -12.413 1.00 55.25 160 GLY A N 1
ATOM 1235 C CA . GLY A 1 160 ? 24.173 16.158 -11.754 1.00 55.25 160 GLY A CA 1
ATOM 1236 C C . GLY A 1 160 ? 22.972 16.249 -12.686 1.00 55.25 160 GLY A C 1
ATOM 1237 O O . GLY A 1 160 ? 22.258 15.266 -12.824 1.00 55.25 160 GLY A O 1
ATOM 1238 N N . ASP A 1 161 ? 22.836 17.362 -13.410 1.00 60.94 161 ASP A N 1
ATOM 1239 C CA . ASP A 1 161 ? 21.730 17.592 -14.351 1.00 60.94 161 ASP A CA 1
ATOM 1240 C C . ASP A 1 161 ? 21.729 16.574 -15.513 1.00 60.94 161 ASP A C 1
ATOM 1242 O O . ASP A 1 161 ? 20.692 16.023 -15.879 1.00 60.94 161 ASP A O 1
ATOM 1246 N N . LEU A 1 162 ? 22.911 16.250 -16.057 1.00 55.47 162 LEU A N 1
ATOM 1247 C CA . LEU A 1 162 ? 23.067 15.233 -17.110 1.00 55.47 162 LEU A CA 1
ATOM 1248 C C . LEU A 1 162 ? 22.764 13.806 -16.626 1.00 55.47 162 LEU A C 1
ATOM 1250 O O . LEU A 1 162 ? 22.231 12.991 -17.383 1.00 55.47 162 LEU A O 1
ATOM 1254 N N . LEU A 1 163 ? 23.128 13.485 -15.381 1.00 50.97 163 LEU A N 1
ATOM 1255 C CA . LEU A 1 163 ? 22.825 12.192 -14.766 1.00 50.97 163 LEU A CA 1
ATOM 1256 C C . LEU A 1 163 ? 21.341 12.094 -14.394 1.00 50.97 163 LEU A C 1
ATOM 1258 O O . LEU A 1 163 ? 20.742 11.040 -14.601 1.00 50.97 163 LEU A O 1
ATOM 1262 N N . ASP A 1 164 ? 20.734 13.188 -13.939 1.00 57.88 164 ASP A N 1
ATOM 1263 C CA . ASP A 1 164 ? 19.302 13.290 -13.661 1.00 57.88 164 ASP A CA 1
ATOM 1264 C C . ASP A 1 164 ? 18.475 13.000 -14.927 1.00 57.88 164 ASP A C 1
ATOM 1266 O O . ASP A 1 164 ? 17.588 12.148 -14.895 1.00 57.88 164 ASP A O 1
ATOM 1270 N N . GLU A 1 165 ? 18.796 13.579 -16.087 1.00 60.12 165 GLU A N 1
ATOM 1271 C CA . GLU A 1 165 ? 18.042 13.327 -17.331 1.00 60.12 165 GLU A CA 1
ATOM 1272 C C . GLU A 1 165 ? 18.068 11.862 -17.812 1.00 60.12 165 GLU A C 1
ATOM 1274 O O . GLU A 1 165 ? 17.118 11.388 -18.450 1.00 60.12 165 GLU A O 1
ATOM 1279 N N . GLN A 1 166 ? 19.147 11.127 -17.529 1.00 54.38 166 GLN A N 1
ATOM 1280 C CA . GLN A 1 166 ? 19.280 9.723 -17.931 1.00 54.38 166 GLN A CA 1
ATOM 1281 C C . GLN A 1 166 ? 18.723 8.751 -16.884 1.00 54.38 166 GLN A C 1
ATOM 1283 O O . GLN A 1 166 ? 18.091 7.763 -17.260 1.00 54.38 166 GLN A O 1
ATOM 1288 N N . ILE A 1 167 ? 18.917 9.032 -15.592 1.00 52.78 167 ILE A N 1
ATOM 1289 C CA . ILE A 1 167 ? 18.517 8.164 -14.471 1.00 52.78 167 ILE A CA 1
ATOM 1290 C C . ILE A 1 167 ? 17.033 8.353 -14.108 1.00 52.78 167 ILE A C 1
ATOM 1292 O O . ILE A 1 167 ? 16.381 7.406 -13.671 1.00 52.78 167 ILE A O 1
ATOM 1296 N N . LEU A 1 168 ? 16.452 9.538 -14.337 1.00 55.06 168 LEU A N 1
ATOM 1297 C CA . LEU A 1 168 ? 15.049 9.846 -14.020 1.00 55.06 168 LEU A CA 1
ATOM 1298 C C . LEU A 1 168 ? 14.053 9.421 -15.112 1.00 55.06 168 LEU A C 1
ATOM 1300 O O . LEU A 1 168 ? 12.862 9.751 -15.012 1.00 55.06 168 LEU A O 1
ATOM 1304 N N . LYS A 1 169 ? 14.482 8.720 -16.169 1.00 62.66 169 LYS A N 1
ATOM 1305 C CA . LYS A 1 169 ? 13.531 8.135 -17.124 1.00 62.66 169 LYS A CA 1
ATOM 1306 C C . LYS A 1 169 ? 12.741 7.025 -16.423 1.00 62.66 169 LYS A C 1
ATOM 1308 O O . LYS A 1 169 ? 13.355 6.165 -15.795 1.00 62.66 169 LYS A O 1
ATOM 1313 N N . PRO A 1 170 ? 11.395 7.022 -16.503 1.00 67.00 170 PRO A N 1
ATOM 1314 C CA . PRO A 1 170 ? 10.607 5.928 -15.956 1.00 67.00 170 PRO A CA 1
ATOM 1315 C C . PRO A 1 170 ? 11.063 4.596 -16.545 1.00 67.00 170 PRO A C 1
ATOM 1317 O O . PRO A 1 170 ? 11.076 4.425 -17.764 1.00 67.00 170 PRO A O 1
ATOM 1320 N N . PHE A 1 171 ? 11.428 3.658 -15.678 1.00 72.69 171 PHE A N 1
ATOM 1321 C CA . PHE A 1 171 ? 11.684 2.289 -16.081 1.00 72.69 171 PHE A CA 1
ATOM 1322 C C . PHE A 1 171 ? 10.330 1.606 -16.334 1.00 72.69 171 PHE A C 1
ATOM 1324 O O . PHE A 1 171 ? 9.445 1.699 -15.470 1.00 72.69 171 PHE A O 1
ATOM 1331 N N . PRO A 1 172 ? 10.120 0.948 -17.492 1.00 78.19 172 PRO A N 1
ATOM 1332 C CA . PRO A 1 172 ? 8.869 0.267 -17.825 1.00 78.19 172 PRO A CA 1
ATOM 1333 C C . PRO A 1 172 ? 8.758 -1.060 -17.058 1.00 78.19 172 PRO A C 1
ATOM 1335 O O . PRO A 1 172 ? 8.758 -2.145 -17.635 1.00 78.19 172 PRO A O 1
ATOM 1338 N N . SER A 1 173 ? 8.688 -0.971 -15.727 1.00 76.94 173 SER A N 1
ATOM 1339 C CA . SER A 1 173 ? 8.667 -2.116 -14.816 1.00 76.94 173 SER A CA 1
ATOM 1340 C C . SER A 1 173 ? 7.597 -3.135 -15.178 1.00 76.94 173 SER A C 1
ATOM 1342 O O . SER A 1 173 ? 7.860 -4.324 -15.080 1.00 76.94 173 SER A O 1
ATOM 1344 N N . GLY A 1 174 ? 6.417 -2.689 -15.618 1.00 77.38 174 GLY A N 1
ATOM 1345 C CA . GLY A 1 174 ? 5.341 -3.590 -16.026 1.00 77.38 174 GLY A CA 1
ATOM 1346 C C . GLY A 1 174 ? 5.756 -4.531 -17.150 1.00 77.38 174 GLY A C 1
ATOM 1347 O O . GLY A 1 174 ? 5.636 -5.742 -17.017 1.00 77.38 174 GLY A O 1
ATOM 1348 N N . GLU A 1 175 ? 6.307 -3.980 -18.232 1.00 79.94 175 GLU A N 1
ATOM 1349 C CA . GLU A 1 175 ? 6.757 -4.765 -19.387 1.00 79.94 175 GLU A CA 1
ATOM 1350 C C . GLU A 1 175 ? 7.904 -5.705 -19.018 1.00 79.94 175 GLU A C 1
ATOM 1352 O O . GLU A 1 175 ? 7.902 -6.868 -19.416 1.00 79.94 175 GLU A O 1
ATOM 1357 N N . ALA A 1 176 ? 8.863 -5.220 -18.224 1.00 75.88 176 ALA A N 1
ATOM 1358 C CA . ALA A 1 176 ? 9.975 -6.038 -17.756 1.00 75.88 176 ALA A CA 1
ATOM 1359 C C . ALA A 1 176 ? 9.492 -7.222 -16.898 1.00 75.88 176 ALA A C 1
ATOM 1361 O O . ALA A 1 176 ? 9.981 -8.336 -17.065 1.00 75.88 176 ALA A O 1
ATOM 1362 N N . LEU A 1 177 ? 8.511 -7.006 -16.015 1.00 81.56 177 LEU A N 1
ATOM 1363 C CA . LEU A 1 177 ? 7.919 -8.061 -15.186 1.00 81.56 177 LEU A CA 1
ATOM 1364 C C . LEU A 1 177 ? 7.188 -9.103 -16.043 1.00 81.56 177 LEU A C 1
ATOM 1366 O O . LEU A 1 177 ? 7.419 -10.299 -15.878 1.00 81.56 177 LEU A O 1
ATOM 1370 N N . GLU A 1 178 ? 6.389 -8.668 -17.018 1.00 87.56 178 GLU A N 1
ATOM 1371 C CA . GLU A 1 178 ? 5.693 -9.569 -17.949 1.00 87.56 178 GLU A CA 1
ATOM 1372 C C . GLU A 1 178 ? 6.654 -10.435 -18.779 1.00 87.56 178 GLU A C 1
ATOM 1374 O O . GLU A 1 178 ? 6.363 -11.601 -19.038 1.00 87.56 178 GLU A O 1
ATOM 1379 N N . GLN A 1 179 ? 7.825 -9.905 -19.153 1.00 82.75 179 GLN A N 1
ATOM 1380 C CA . GLN A 1 179 ? 8.868 -10.682 -19.837 1.00 82.75 179 GLN A CA 1
ATOM 1381 C C . GLN A 1 179 ? 9.489 -11.764 -18.947 1.00 82.75 179 GLN A C 1
ATOM 1383 O O . GLN A 1 179 ? 9.917 -12.800 -19.456 1.00 82.75 179 GLN A O 1
ATOM 1388 N N . VAL A 1 180 ? 9.558 -11.528 -17.634 1.00 82.06 180 VAL A N 1
ATOM 1389 C CA . VAL A 1 180 ? 10.046 -12.519 -16.665 1.00 82.06 180 VAL A CA 1
ATOM 1390 C C . VAL A 1 180 ? 8.987 -13.593 -16.430 1.00 82.06 180 VAL A C 1
ATOM 1392 O O . VAL A 1 180 ? 9.291 -14.786 -16.462 1.00 82.06 180 VAL A O 1
ATOM 1395 N N . ARG A 1 181 ? 7.740 -13.179 -16.194 1.00 86.75 181 ARG A N 1
ATOM 1396 C CA . ARG A 1 181 ? 6.604 -14.074 -15.975 1.00 86.75 181 ARG A CA 1
ATOM 1397 C C . ARG A 1 181 ? 5.311 -13.392 -16.398 1.00 86.75 181 ARG A C 1
ATOM 1399 O O . ARG A 1 181 ? 4.946 -12.354 -15.844 1.00 86.75 181 ARG A O 1
ATOM 1406 N N . GLU A 1 182 ? 4.589 -14.031 -17.309 1.00 92.88 182 GLU A N 1
ATOM 1407 C CA . GLU A 1 182 ? 3.283 -13.563 -17.769 1.00 92.88 182 GLU A CA 1
ATOM 1408 C C . GLU A 1 182 ? 2.299 -13.402 -16.594 1.00 92.88 182 GLU A C 1
ATOM 1410 O O . GLU A 1 182 ? 2.190 -14.262 -15.713 1.00 92.88 182 GLU A O 1
ATOM 1415 N N . GLY A 1 183 ? 1.600 -12.268 -16.565 1.00 92.31 183 GLY A N 1
ATOM 1416 C CA . GLY A 1 183 ? 0.635 -11.880 -15.541 1.00 92.31 183 GLY A CA 1
ATOM 1417 C C . GLY A 1 183 ? 1.249 -11.438 -14.211 1.00 92.31 183 GLY A C 1
ATOM 1418 O O . GLY A 1 183 ? 0.514 -11.262 -13.237 1.00 92.31 183 GLY A O 1
ATOM 1419 N N . SER A 1 184 ? 2.573 -11.290 -14.116 1.00 90.56 184 SER A N 1
ATOM 1420 C CA . SER A 1 184 ? 3.234 -10.867 -12.875 1.00 90.56 184 SER A CA 1
ATOM 1421 C C . SER A 1 184 ? 3.120 -9.368 -12.598 1.00 90.56 184 SER A C 1
ATOM 1423 O O . SER A 1 184 ? 3.188 -8.979 -11.435 1.00 90.56 184 SER A O 1
ATOM 1425 N N . SER A 1 185 ? 2.877 -8.532 -13.618 1.00 92.38 185 SER A N 1
ATOM 1426 C CA . SER A 1 185 ? 2.658 -7.089 -13.433 1.00 92.38 185 SER A CA 1
ATOM 1427 C C . SER A 1 185 ? 1.300 -6.760 -12.806 1.00 92.38 185 SER A C 1
ATOM 1429 O O . SER A 1 185 ? 1.091 -5.634 -12.350 1.00 92.38 185 SER A O 1
ATOM 1431 N N . GLU A 1 186 ? 0.378 -7.726 -12.764 1.00 96.38 186 GLU A N 1
ATOM 1432 C CA . GLU A 1 186 ? -0.948 -7.563 -12.179 1.00 96.38 186 GLU A CA 1
ATOM 1433 C C . GLU A 1 186 ? -1.007 -8.084 -10.743 1.00 96.38 186 GLU A C 1
ATOM 1435 O O . GLU A 1 186 ? -0.797 -9.270 -10.480 1.00 96.38 186 GLU A O 1
ATOM 1440 N N . VAL A 1 187 ? -1.382 -7.216 -9.809 1.00 95.56 187 VAL A N 1
ATOM 1441 C CA . VAL A 1 187 ? -1.534 -7.539 -8.384 1.00 95.56 187 VAL A CA 1
ATOM 1442 C C . VAL A 1 187 ? -2.909 -7.134 -7.881 1.00 95.56 187 VAL A C 1
ATOM 1444 O O . VAL A 1 187 ? -3.596 -6.313 -8.490 1.00 95.56 187 VAL A O 1
ATOM 1447 N N . ILE A 1 188 ? -3.326 -7.720 -6.762 1.00 96.00 188 ILE A N 1
ATOM 1448 C CA . ILE A 1 188 ? -4.624 -7.434 -6.157 1.00 96.00 188 ILE A CA 1
ATOM 1449 C C . ILE A 1 188 ? -4.393 -6.817 -4.782 1.00 96.00 188 ILE A C 1
ATOM 1451 O O . ILE A 1 188 ? -3.842 -7.455 -3.883 1.00 96.00 188 ILE A O 1
ATOM 1455 N N . MET A 1 189 ? -4.835 -5.571 -4.631 1.00 95.38 189 MET A N 1
ATOM 1456 C CA . MET A 1 189 ? -4.891 -4.885 -3.348 1.00 95.38 189 MET A CA 1
ATOM 1457 C C . MET A 1 189 ? -6.257 -5.134 -2.715 1.00 95.38 189 MET A C 1
ATOM 1459 O O . MET A 1 189 ? -7.272 -4.774 -3.306 1.00 95.38 189 MET A O 1
ATOM 1463 N N . CYS A 1 190 ? -6.278 -5.706 -1.516 1.00 94.44 190 CYS A N 1
ATOM 1464 C CA . CYS A 1 190 ? -7.495 -5.896 -0.735 1.00 94.44 190 CYS A CA 1
ATOM 1465 C C . CYS A 1 190 ? -7.589 -4.804 0.336 1.00 94.44 190 CYS A C 1
ATOM 1467 O O . CYS A 1 190 ? -6.703 -4.706 1.181 1.00 94.44 190 CYS A O 1
ATOM 1469 N N . THR A 1 191 ? -8.640 -3.992 0.326 1.00 94.31 191 THR A N 1
ATOM 1470 C CA . THR A 1 191 ? -8.951 -2.985 1.343 1.00 94.31 191 THR A CA 1
ATOM 1471 C C . THR A 1 191 ? -10.071 -3.502 2.230 1.00 94.31 191 THR A C 1
ATOM 1473 O O . THR A 1 191 ? -11.241 -3.431 1.875 1.00 94.31 191 THR A O 1
ATOM 1476 N N . THR A 1 192 ? -9.706 -4.017 3.395 1.00 93.12 192 THR A N 1
ATOM 1477 C CA . THR A 1 192 ? -10.625 -4.668 4.344 1.00 93.12 192 THR A CA 1
ATOM 1478 C C . THR A 1 192 ? -11.286 -3.695 5.315 1.00 93.12 192 THR A C 1
ATOM 1480 O O . THR A 1 192 ? -12.306 -4.021 5.909 1.00 93.12 192 THR A O 1
ATOM 1483 N N . PHE A 1 193 ? -10.705 -2.507 5.477 1.00 93.19 193 PHE A N 1
ATOM 1484 C CA . PHE A 1 193 ? -11.267 -1.422 6.264 1.00 93.19 193 PHE A CA 1
ATOM 1485 C C . PHE A 1 193 ? -10.862 -0.084 5.651 1.00 93.19 193 PHE A C 1
ATOM 1487 O O . PHE A 1 193 ? -9.693 0.113 5.300 1.00 93.19 193 PHE A O 1
ATOM 1494 N N . CYS A 1 194 ? -11.803 0.848 5.533 1.00 92.94 194 CYS A N 1
ATOM 1495 C CA . CYS A 1 194 ? -11.514 2.213 5.105 1.00 92.94 194 CYS A CA 1
ATOM 1496 C C . CYS A 1 194 ? -12.558 3.188 5.644 1.00 92.94 194 CYS A C 1
ATOM 1498 O O . CYS A 1 194 ? -13.743 3.062 5.347 1.00 92.94 194 CYS A O 1
ATOM 1500 N N . ASP A 1 195 ? -12.104 4.182 6.401 1.00 91.31 195 ASP A N 1
ATOM 1501 C CA . ASP A 1 195 ? -12.907 5.330 6.809 1.00 91.31 195 ASP A CA 1
ATOM 1502 C C . ASP A 1 195 ? -12.267 6.655 6.345 1.00 91.31 195 ASP A C 1
ATOM 1504 O O . ASP A 1 195 ? -11.384 6.692 5.481 1.00 91.31 195 ASP A O 1
ATOM 1508 N N . GLU A 1 196 ? -12.737 7.778 6.883 1.00 89.81 196 GLU A N 1
ATOM 1509 C CA . GLU A 1 196 ? -12.238 9.108 6.527 1.00 89.81 196 GLU A CA 1
ATOM 1510 C C . GLU A 1 196 ? -10.764 9.334 6.889 1.00 89.81 196 GLU A C 1
ATOM 1512 O O . GLU A 1 196 ? -10.122 10.169 6.263 1.00 89.81 196 GLU A O 1
ATOM 1517 N N . SER A 1 197 ? -10.185 8.609 7.849 1.00 91.88 197 SER A N 1
ATOM 1518 C CA . SER A 1 197 ? -8.822 8.882 8.326 1.00 91.88 197 SER A CA 1
ATOM 1519 C C . SER A 1 197 ? -7.895 7.670 8.357 1.00 91.88 197 SER A C 1
ATOM 1521 O O . SER A 1 197 ? -6.684 7.857 8.450 1.00 91.88 197 SER A O 1
ATOM 1523 N N . LEU A 1 198 ? -8.428 6.451 8.307 1.00 94.25 198 LEU A N 1
ATOM 1524 C CA . LEU A 1 198 ? -7.691 5.201 8.436 1.00 94.25 198 LEU A CA 1
ATOM 1525 C C . LEU A 1 198 ? -8.110 4.230 7.334 1.00 94.25 198 LEU A C 1
ATOM 1527 O O . LEU A 1 198 ? -9.290 4.053 7.035 1.00 94.25 198 LEU A O 1
ATOM 1531 N N . ARG A 1 199 ? -7.123 3.551 6.761 1.00 94.69 199 ARG A N 1
ATOM 1532 C CA . ARG A 1 199 ? -7.325 2.476 5.798 1.00 94.69 199 ARG A CA 1
ATOM 1533 C C . ARG A 1 199 ? -6.421 1.308 6.136 1.00 94.69 199 ARG A C 1
ATOM 1535 O O . ARG A 1 199 ? -5.245 1.492 6.443 1.00 94.69 199 ARG A O 1
ATOM 1542 N N . ILE A 1 200 ? -6.962 0.106 6.015 1.00 95.56 200 ILE A N 1
ATOM 1543 C CA . ILE A 1 200 ? -6.227 -1.147 6.118 1.00 95.56 200 ILE A CA 1
ATOM 1544 C C . ILE A 1 200 ? -6.212 -1.798 4.743 1.00 95.56 200 ILE A C 1
ATOM 1546 O O . ILE A 1 200 ? -7.259 -1.972 4.116 1.00 95.56 200 ILE A O 1
ATOM 1550 N N . SER A 1 201 ? -5.023 -2.161 4.267 1.00 95.06 201 SER A N 1
ATOM 1551 C CA . SER A 1 201 ? -4.880 -2.925 3.031 1.00 95.06 201 SER A CA 1
ATOM 1552 C C . SER A 1 201 ? -4.017 -4.166 3.217 1.00 95.06 201 SER A C 1
ATOM 1554 O O . SER A 1 201 ? -3.161 -4.222 4.096 1.00 95.06 201 SER A O 1
ATOM 1556 N N . ARG A 1 202 ? -4.223 -5.152 2.347 1.00 94.38 202 ARG A N 1
ATOM 1557 C CA . ARG A 1 202 ? -3.490 -6.418 2.271 1.00 94.38 202 ARG A CA 1
ATOM 1558 C C . ARG A 1 202 ? -3.153 -6.720 0.810 1.00 94.38 202 ARG A C 1
ATOM 1560 O O . ARG A 1 202 ? -3.888 -6.317 -0.092 1.00 94.38 202 ARG A O 1
ATOM 1567 N N . ASN A 1 203 ? -2.060 -7.438 0.575 1.00 93.44 203 ASN A N 1
ATOM 1568 C CA . ASN A 1 203 ? -1.776 -8.043 -0.728 1.00 93.44 203 ASN A CA 1
ATOM 1569 C C . ASN A 1 203 ? -2.521 -9.384 -0.819 1.00 93.44 203 ASN A C 1
ATOM 1571 O O . ASN A 1 203 ? -2.367 -10.207 0.079 1.00 93.44 203 ASN A O 1
ATOM 1575 N N . ALA A 1 204 ? -3.289 -9.647 -1.878 1.00 92.69 204 ALA A N 1
ATOM 1576 C CA . ALA A 1 204 ? -4.008 -10.921 -2.006 1.00 92.69 204 ALA A CA 1
ATOM 1577 C C . ALA A 1 204 ? -3.083 -12.153 -2.011 1.00 92.69 204 ALA A C 1
ATOM 1579 O O . ALA A 1 204 ? -3.460 -13.191 -1.470 1.00 92.69 204 ALA A O 1
ATOM 1580 N N . ASP A 1 205 ? -1.871 -12.029 -2.563 1.00 87.94 205 ASP A N 1
ATOM 1581 C CA . ASP A 1 205 ? -0.904 -13.136 -2.648 1.00 87.94 205 ASP A CA 1
ATOM 1582 C C . ASP A 1 205 ? -0.189 -13.406 -1.309 1.00 87.94 205 ASP A C 1
ATOM 1584 O O . ASP A 1 205 ? 0.367 -14.481 -1.092 1.00 87.94 205 ASP A O 1
ATOM 1588 N N . ALA A 1 206 ? -0.233 -12.442 -0.386 1.00 85.94 206 ALA A N 1
ATOM 1589 C CA . ALA A 1 206 ? 0.340 -12.525 0.954 1.00 85.94 206 ALA A CA 1
ATOM 1590 C C . ALA A 1 206 ? -0.634 -11.919 1.976 1.00 85.94 206 ALA A C 1
ATOM 1592 O O . ALA A 1 206 ? -0.307 -10.979 2.692 1.00 85.94 206 ALA A O 1
ATOM 1593 N N . PHE A 1 207 ? -1.859 -12.450 2.034 1.00 84.12 207 PHE A N 1
ATOM 1594 C CA . PHE A 1 207 ? -2.983 -11.808 2.735 1.00 84.12 207 PHE A CA 1
ATOM 1595 C C . PHE A 1 207 ? -2.763 -11.569 4.239 1.00 84.12 207 PHE A C 1
ATOM 1597 O O . PHE A 1 207 ? -3.377 -10.683 4.826 1.00 84.12 207 PHE A O 1
ATOM 1604 N N . ASN A 1 208 ? -1.866 -12.329 4.867 1.00 85.06 208 ASN A N 1
ATOM 1605 C CA . ASN A 1 208 ? -1.508 -12.139 6.275 1.00 85.06 208 ASN A CA 1
ATOM 1606 C C . ASN A 1 208 ? -0.629 -10.894 6.514 1.00 85.06 208 ASN A C 1
ATOM 1608 O O . ASN A 1 208 ? -0.408 -10.516 7.662 1.00 85.06 208 ASN A O 1
ATOM 1612 N N . GLU A 1 209 ? -0.115 -10.258 5.459 1.00 88.50 209 GLU A N 1
ATOM 1613 C CA . GLU A 1 209 ? 0.632 -9.006 5.545 1.00 88.50 209 GLU A CA 1
ATOM 1614 C C . GLU A 1 209 ? -0.324 -7.811 5.556 1.00 88.50 209 GLU A C 1
ATOM 1616 O O . GLU A 1 209 ? -0.992 -7.504 4.566 1.00 88.50 209 GLU A O 1
ATOM 1621 N N . VAL A 1 210 ? -0.376 -7.130 6.702 1.00 93.50 210 VAL A N 1
ATOM 1622 C CA . VAL A 1 210 ? -1.264 -5.990 6.937 1.00 93.50 210 VAL A CA 1
ATOM 1623 C C . VAL A 1 210 ? -0.503 -4.678 6.791 1.00 93.50 210 VAL A C 1
ATOM 1625 O O . VAL A 1 210 ? 0.531 -4.477 7.428 1.00 93.50 210 VAL A O 1
ATOM 1628 N N . PHE A 1 211 ? -1.060 -3.762 6.002 1.00 95.56 211 PHE A N 1
ATOM 1629 C CA . PHE A 1 211 ? -0.575 -2.395 5.852 1.00 95.56 211 PHE A CA 1
ATOM 1630 C C . PHE A 1 211 ? -1.602 -1.420 6.426 1.00 95.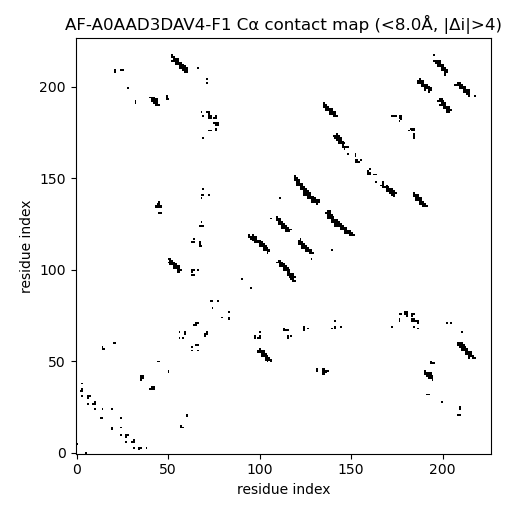56 211 PHE A C 1
ATOM 1632 O O . PHE A 1 211 ? -2.784 -1.481 6.076 1.00 95.56 211 PHE A O 1
ATOM 1639 N N . VAL A 1 212 ? -1.146 -0.521 7.299 1.00 96.31 212 VAL A N 1
ATOM 1640 C CA . VAL A 1 212 ? -2.000 0.475 7.962 1.00 96.31 212 VAL A CA 1
ATOM 1641 C C . VAL A 1 212 ? -1.665 1.853 7.425 1.00 96.31 212 VAL A C 1
ATOM 1643 O O . VAL A 1 212 ? -0.500 2.258 7.410 1.00 96.31 212 VAL A O 1
ATOM 1646 N N . TRP A 1 213 ? -2.698 2.579 7.013 1.00 96.06 213 TRP A N 1
ATOM 1647 C CA . TRP A 1 213 ? -2.568 3.855 6.333 1.00 96.06 213 TRP A CA 1
ATOM 1648 C C . TRP A 1 213 ? -3.397 4.932 7.007 1.00 96.06 213 TRP A C 1
ATOM 1650 O O . TRP A 1 213 ? -4.557 4.698 7.332 1.00 96.06 213 TRP A O 1
ATOM 1660 N N . VAL A 1 214 ? -2.838 6.129 7.135 1.00 95.31 214 VAL A N 1
ATOM 1661 C CA . VAL A 1 214 ? -3.575 7.322 7.555 1.00 95.31 214 VAL A CA 1
ATOM 1662 C C . VAL A 1 214 ? -3.765 8.257 6.379 1.00 95.31 214 VAL A C 1
ATOM 1664 O O . VAL A 1 214 ? -2.904 8.354 5.504 1.00 95.31 214 VAL A O 1
ATOM 1667 N N . ARG A 1 215 ? -4.900 8.944 6.327 1.00 93.06 215 ARG A N 1
ATOM 1668 C CA . ARG A 1 215 ? -5.130 9.938 5.282 1.00 93.06 215 ARG A CA 1
ATOM 1669 C C . ARG A 1 215 ? -4.268 11.174 5.535 1.00 93.06 215 ARG A C 1
ATOM 1671 O O . ARG A 1 215 ? -4.163 11.619 6.676 1.00 93.06 215 ARG A O 1
ATOM 1678 N N . LYS A 1 216 ? -3.666 11.728 4.480 1.00 89.56 216 LYS A N 1
ATOM 1679 C CA . LYS A 1 216 ? -2.928 12.999 4.561 1.00 89.56 216 LYS A CA 1
ATOM 1680 C C . LYS A 1 216 ? -3.837 14.209 4.386 1.00 89.56 216 LYS A C 1
ATOM 1682 O O . LYS A 1 216 ? -3.794 15.095 5.227 1.00 89.56 216 LYS A O 1
ATOM 1687 N N . ASP A 1 217 ? -4.699 14.191 3.372 1.00 67.62 217 ASP A N 1
ATOM 1688 C CA . ASP A 1 217 ? -5.557 15.327 3.033 1.00 67.62 217 ASP A CA 1
ATOM 1689 C C . ASP A 1 217 ? -6.994 14.843 2.780 1.00 67.62 217 ASP A C 1
ATOM 1691 O O . ASP A 1 217 ? -7.245 14.034 1.881 1.00 67.62 217 ASP A O 1
ATOM 1695 N N . PHE A 1 218 ? -7.952 15.311 3.584 1.00 42.25 218 PHE A N 1
ATOM 1696 C CA . PHE A 1 218 ? -9.384 15.183 3.304 1.00 42.25 218 PHE A CA 1
ATOM 1697 C C . PHE A 1 218 ? -9.900 16.566 2.916 1.00 42.25 218 PHE A C 1
ATOM 1699 O O . PHE A 1 218 ? -10.004 17.437 3.771 1.00 42.25 218 PHE A O 1
ATOM 1706 N N . GLY A 1 219 ? -10.174 16.769 1.626 1.00 44.47 219 GLY A N 1
ATOM 1707 C CA . GLY A 1 219 ? -10.956 17.901 1.132 1.00 44.47 219 GLY A CA 1
ATOM 1708 C C . GLY A 1 219 ? -10.559 19.290 1.643 1.00 44.47 219 GLY A C 1
ATOM 1709 O O . GLY A 1 219 ? -11.374 19.918 2.296 1.00 44.47 219 GLY A O 1
ATOM 1710 N N . GLU A 1 220 ? -9.377 19.801 1.284 1.00 34.53 220 GLU A N 1
ATOM 1711 C CA . GLU A 1 220 ? -9.152 21.239 1.050 1.00 34.53 220 GLU A CA 1
ATOM 1712 C C . GLU A 1 220 ? -7.809 21.462 0.326 1.00 34.53 220 GLU A C 1
ATOM 1714 O O . GLU A 1 220 ? -6.762 21.014 0.773 1.00 34.53 220 GLU A O 1
ATOM 1719 N N . ASN A 1 221 ? -7.872 22.153 -0.817 1.00 31.86 221 ASN A N 1
ATOM 1720 C CA . ASN A 1 221 ? -6.767 22.646 -1.646 1.00 31.86 221 ASN A CA 1
ATOM 1721 C C . ASN A 1 221 ? -5.679 21.648 -2.077 1.00 31.86 221 ASN A C 1
ATOM 1723 O O . ASN A 1 221 ? -4.651 21.462 -1.433 1.00 31.86 221 ASN A O 1
ATOM 1727 N N . SER A 1 222 ? -5.821 21.205 -3.327 1.00 34.19 222 SER A N 1
ATOM 1728 C CA . SER A 1 222 ? -4.713 20.921 -4.237 1.00 34.19 222 SER A CA 1
ATOM 1729 C C . SER A 1 222 ? -3.811 22.159 -4.402 1.00 34.19 222 SER A C 1
ATOM 1731 O O . SER A 1 222 ? -3.833 22.829 -5.435 1.00 34.19 222 SER A O 1
ATOM 1733 N N . MET A 1 223 ? -3.035 22.510 -3.381 1.00 29.73 223 MET A N 1
ATOM 1734 C CA . MET A 1 223 ? -1.809 23.266 -3.578 1.00 29.73 223 MET A CA 1
ATOM 1735 C C . MET A 1 223 ? -0.690 22.252 -3.704 1.00 29.73 223 MET A C 1
ATOM 1737 O O . MET A 1 223 ? -0.365 21.525 -2.771 1.00 29.73 223 MET A O 1
ATOM 1741 N N . SER A 1 224 ? -0.169 22.196 -4.924 1.00 37.00 224 SER A N 1
ATOM 1742 C CA . SER A 1 224 ? 1.120 21.639 -5.299 1.00 37.00 224 SER A CA 1
ATOM 1743 C C . SER A 1 224 ? 2.101 21.588 -4.125 1.00 37.00 224 SER A C 1
ATOM 1745 O O . SER A 1 224 ? 2.728 22.592 -3.784 1.00 37.00 224 SER A O 1
ATOM 1747 N N . MET A 1 225 ? 2.275 20.403 -3.540 1.00 27.91 225 MET A N 1
ATOM 1748 C CA . MET A 1 225 ? 3.533 20.075 -2.883 1.00 27.91 225 MET A CA 1
ATOM 1749 C C . MET A 1 225 ? 4.547 19.787 -3.990 1.00 27.91 225 MET A C 1
ATOM 1751 O O . MET A 1 225 ? 4.780 18.641 -4.374 1.00 27.91 225 MET A O 1
ATOM 1755 N N . GLU A 1 226 ? 5.081 20.869 -4.557 1.00 27.09 226 GLU A N 1
ATOM 1756 C CA . GLU A 1 226 ? 6.402 20.849 -5.171 1.00 27.09 226 GLU A CA 1
ATOM 1757 C C . GLU A 1 226 ? 7.414 20.650 -4.037 1.00 27.09 226 GLU A C 1
ATOM 1759 O O . GLU A 1 226 ? 7.449 21.424 -3.077 1.00 27.09 226 GLU A O 1
ATOM 1764 N N . PHE A 1 227 ? 8.182 19.567 -4.130 1.00 32.44 227 PHE A N 1
ATOM 1765 C CA . PHE A 1 227 ? 9.450 19.413 -3.424 1.00 32.44 227 PHE A CA 1
ATOM 1766 C C . PHE A 1 227 ? 10.579 19.885 -4.336 1.00 32.44 227 PHE A C 1
ATOM 1768 O O . PHE A 1 227 ? 10.500 19.591 -5.551 1.00 32.44 227 PHE A O 1
#

Solvent-accessible surface area (backbone atoms only — not comparable to full-atom values): 12152 Å² total; per-residue (Å²): 129,59,73,60,58,52,41,52,50,50,46,53,50,47,51,72,76,43,89,68,54,58,70,58,53,51,52,44,50,52,52,36,48,56,44,25,59,76,72,73,40,40,57,39,36,63,82,41,82,62,62,48,40,41,32,33,54,74,42,46,76,76,50,64,66,66,76,30,67,60,52,55,16,48,56,61,33,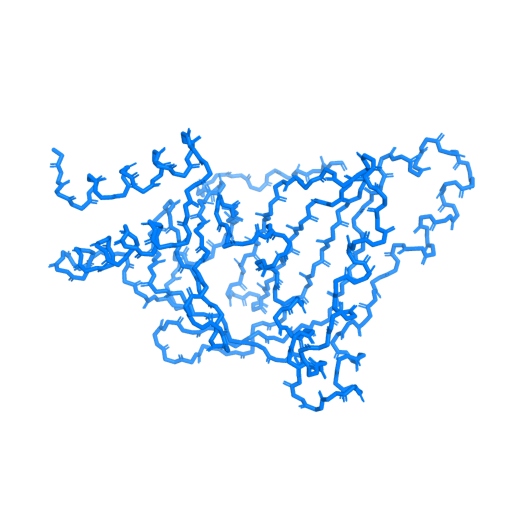45,83,85,54,77,67,78,45,49,76,72,60,65,51,55,85,90,50,68,44,71,54,69,25,38,36,41,32,36,76,88,81,27,36,34,40,31,35,30,29,50,37,70,29,31,38,38,34,37,27,40,48,77,44,73,54,79,50,28,20,38,35,33,34,38,47,33,38,23,54,38,82,36,75,64,41,64,71,56,44,78,64,17,55,60,48,46,67,65,61,49,50,66,40,55,47,17,63,56,28,35,73,67,26,79,70,15,24,51,43,43,43,30,31,67,29,41,43,90,52,44,36,34,36,24,40,66,95,49,58,88,45,57,33,38,27,35,51,75,62,80,90,77,76,96,66,82,83,78,129

Nearest PDB structures (foldseek):
  4jgl-assembly1_A  TM=6.615E-01  e=1.296E-01  Bacteroides eggerthii DSM 20697
  1yqf-assembly2_E  TM=2.811E-01  e=1.010E+00  Leishmania major
  1ud9-assembly5_C  TM=3.060E-01  e=1.422E+00  Sulfurisphaera tokodaii
  4inq-assembly1_A  TM=2.140E-01  e=9.008E-01  Saccharomyces cerevisiae S288C

Secondary structure (DSSP, 8-state):
--HHHHHHHHHHHHHHHS---HHHHHHHHHHHHHHHHHHT-S---TTSTTS-EEEEEEE-SS-GGGGSHHHHHHHHHTTS-THHHHHHHSS-TTS--EEEEEEEEETTTTEEEEEEEETTEEEEEEEEEEEEETTTEEEEEEEEEEEEPPTTGGGGTHHHHHHHHHHTSPB-HHHHHHHHSTTTTEEEEEEEEE-SSEEEEEETTEEEEEEEEEES-SSS-------

Foldseek 3Di:
DDPLVVLVCVLVCDLVVDQDALVVNLVSVVVNLVVCVVVVHQAQAPPDPLVAFKKWWSDWNPALVCVDLLLQLVCLLDPPDPVSCCVLPVPDPPQFDKDIWMWGDDVPQQKIWIWIDGGQWIKIWIWGFPDDDPGFKTKIFTQWIFIHDGPVLVVVPPRSVVCCVVRRDTDRSRVVSCVSPNPSRIWMKGWRGGDNFKTWIATPVGRSIIIIITGDDDDDDPDDPDD

Organism: NCBI:txid426638

pLDDT: mean 78.64, std 18.95, range [27.09, 97.0]

Mean predicted aligned error: 9.46 Å